Protein AF-0000000087520111 (afdb_homodimer)

Foldseek 3Di:
DVVVVVVVVVVVVVDDPLRVLLVVLVVLLVLLCQLLLNDDDDCSVVSHNLVVSLVSLQVSLVSLLVCLVVNDCVSSVVSVVSSLVSQVSSQVSDPDGDDFQPGRSCVRVGGRD/DVVVVVVVVVVVVVDDPLRVLLVVLVVLLVLLCQLLLNDDDDCSVVSHNLVVSLVSLQVSLVSLLVCLVVNDCVSSVVSVVSSLVSQVSSQVSDPDGDDFQPGRSCVRVGGRD

Sequence (226 aa):
MQQAVDQQVRDIAEVPAVEIITTAAVHLMSAAAVKCGLAEGKDAAELKDLDEARKLITALAGLVTAGAPEIGSQHAAPLRDGLRSLQLAFREASIIPDAPGKGPGEKFTGPVSMQQAVDQQVRDIAEVPAVEIITTAAVHLMSAAAVKCGLAEGKDAAELKDLDEARKLITALAGLVTAGAPEIGSQHAAPLRDGLRSLQLAFREASIIPDAPGKGPGEKFTGPVS

Radius of gyration: 17.92 Å; Cα contacts (8 Å, |Δi|>4): 351; chains: 2; bounding box: 40×53×40 Å

Organism: NCBI:txid162496

Nearest PDB structures (foldseek):
  6bqt-assembly1_B  TM=3.503E-01  e=8.480E+00  Homo sapiens
  8qtt-assembly4_H  TM=2.198E-01  e=9.434E+00  Arabidopsis thaliana
  6bqt-assembly1_B  TM=3.504E-01  e=8.480E+00  Homo sapiens
  8qtt-assembly4_H  TM=2.198E-01  e=9.434E+00  Arabidopsis thaliana

pLDDT: mean 92.9, std 10.13, range [55.62, 98.94]

Secondary structure (DSSP, 8-state):
-HHHHHHHHHHHHHS-HHHHHHHHHHHHHHHHHHHTT--SSTTHHHH--HHHHHHHHHHHHHHHHHHHHHH-HHHHHHHHHHHHHHHHHHHHH-SSPPPTT-STTHHHH----/-HHHHHHHHHHHHHS-HHHHHHHHHHHHHHHHHHHTT--SSTTHHHH--HHHHHHHHHHHHHHHHHHHHHH-HHHHHHHHHHHHHHHHHHHHH-SSPPPTT-STTHHHH----

Structure (mmCIF, N/CA/C/O backbone):
data_AF-0000000087520111-model_v1
#
loop_
_entity.id
_entity.type
_entity.pdbx_description
1 polymer 'DUF1844 domain-containing protein'
#
loop_
_atom_site.group_PDB
_atom_site.id
_atom_site.type_symbol
_atom_site.label_atom_id
_atom_site.label_alt_id
_atom_site.label_comp_id
_atom_site.label_asym_id
_atom_site.label_entity_id
_atom_site.label_seq_id
_atom_site.pdbx_PDB_ins_code
_atom_site.Cartn_x
_atom_site.Cartn_y
_atom_site.Cartn_z
_atom_site.occupancy
_atom_site.B_iso_or_equiv
_atom_site.auth_seq_id
_atom_site.auth_comp_id
_atom_site.auth_asym_id
_atom_site.auth_atom_id
_atom_site.pdbx_PDB_model_num
ATOM 1 N N . MET A 1 1 ? 20.344 -5.449 -21.094 1 55.62 1 MET A N 1
ATOM 2 C CA . MET A 1 1 ? 19.031 -5.008 -20.656 1 55.62 1 MET A CA 1
ATOM 3 C C . MET A 1 1 ? 18.266 -6.145 -20 1 55.62 1 MET A C 1
ATOM 5 O O . MET A 1 1 ? 17.688 -5.965 -18.922 1 55.62 1 MET A O 1
ATOM 9 N N . GLN A 1 2 ? 18.328 -7.34 -20.75 1 62.5 2 GLN A N 1
ATOM 10 C CA . GLN A 1 2 ? 17.656 -8.523 -20.219 1 62.5 2 GLN A CA 1
ATOM 11 C C . GLN A 1 2 ? 18.297 -8.977 -18.922 1 62.5 2 GLN A C 1
ATOM 13 O O . GLN A 1 2 ? 17.594 -9.328 -17.969 1 62.5 2 GLN A O 1
ATOM 18 N N . GLN A 1 3 ? 19.547 -8.844 -18.859 1 58.62 3 GLN A N 1
ATOM 19 C CA . GLN A 1 3 ? 20.266 -9.305 -17.672 1 58.62 3 GLN A CA 1
ATOM 20 C C . GLN A 1 3 ? 19.922 -8.438 -16.453 1 58.62 3 GLN A C 1
ATOM 22 O O . GLN A 1 3 ? 19.812 -8.945 -15.344 1 58.62 3 GLN A O 1
ATOM 27 N N . ALA A 1 4 ? 19.859 -7.23 -16.625 1 60.94 4 ALA A N 1
ATOM 28 C CA . ALA A 1 4 ? 19.531 -6.324 -15.523 1 60.94 4 ALA A CA 1
ATOM 29 C C . ALA A 1 4 ? 18.125 -6.57 -15.008 1 60.94 4 ALA A C 1
ATOM 31 O O . ALA A 1 4 ? 17.875 -6.531 -13.797 1 60.94 4 ALA A O 1
ATOM 32 N N . VAL A 1 5 ? 17.312 -6.723 -16.062 1 64.19 5 VAL A N 1
ATOM 33 C CA . VAL A 1 5 ? 15.938 -7.016 -15.672 1 64.19 5 VAL A CA 1
ATOM 34 C C . VAL A 1 5 ? 15.883 -8.344 -14.914 1 64.19 5 VAL A C 1
ATOM 36 O O . VAL A 1 5 ? 15.188 -8.461 -13.906 1 64.19 5 VAL A O 1
ATOM 39 N N . ASP A 1 6 ? 16.688 -9.227 -15.375 1 68.06 6 ASP A N 1
ATOM 40 C CA . ASP A 1 6 ? 16.734 -10.531 -14.719 1 68.06 6 ASP A CA 1
ATOM 41 C C . ASP A 1 6 ? 17.281 -10.406 -13.289 1 68.06 6 ASP A C 1
ATOM 43 O O . ASP A 1 6 ? 16.781 -11.062 -12.375 1 68.06 6 ASP A O 1
ATOM 47 N N . GLN A 1 7 ? 18.234 -9.648 -13.164 1 72.94 7 GLN A N 1
ATOM 48 C CA . GLN A 1 7 ? 18.812 -9.453 -11.836 1 72.94 7 GLN A CA 1
ATOM 49 C C . GLN A 1 7 ? 17.828 -8.758 -10.906 1 72.94 7 GLN A C 1
ATOM 51 O O . GLN A 1 7 ? 17.734 -9.094 -9.727 1 72.94 7 GLN A O 1
ATOM 56 N N . GLN A 1 8 ? 17.141 -7.801 -11.398 1 74.19 8 GLN A N 1
ATOM 57 C CA . GLN A 1 8 ? 16.141 -7.105 -10.594 1 74.19 8 GLN A CA 1
ATOM 58 C C . GLN A 1 8 ? 15.047 -8.062 -10.133 1 74.19 8 GLN A C 1
ATOM 60 O O . GLN A 1 8 ? 14.602 -7.992 -8.984 1 74.19 8 GLN A O 1
ATOM 65 N N . VAL A 1 9 ? 14.727 -8.898 -10.977 1 73.5 9 VAL A N 1
ATOM 66 C CA . VAL A 1 9 ? 13.711 -9.891 -10.656 1 73.5 9 VAL A CA 1
ATOM 67 C C . VAL A 1 9 ? 14.219 -10.82 -9.562 1 73.5 9 VAL A C 1
ATOM 69 O O . VAL A 1 9 ? 13.477 -11.156 -8.633 1 73.5 9 VAL A O 1
ATOM 72 N N . ARG A 1 10 ? 15.461 -11.25 -9.664 1 76.5 10 ARG A N 1
ATOM 73 C CA . ARG A 1 10 ? 16.031 -12.133 -8.656 1 76.5 10 ARG A CA 1
ATOM 74 C C . ARG A 1 10 ? 16.172 -11.414 -7.316 1 76.5 10 ARG A C 1
ATOM 76 O O . ARG A 1 10 ? 15.977 -12.016 -6.258 1 76.5 10 ARG A O 1
ATOM 83 N N . ASP A 1 11 ? 16.438 -10.258 -7.355 1 83.62 11 ASP A N 1
ATOM 84 C CA . ASP A 1 11 ? 16.578 -9.477 -6.133 1 83.62 11 ASP A CA 1
ATOM 85 C C . ASP A 1 11 ? 15.242 -9.352 -5.402 1 83.62 11 ASP A C 1
ATOM 87 O O . ASP A 1 11 ? 15.18 -9.5 -4.18 1 83.62 11 ASP A O 1
ATOM 91 N N . ILE A 1 12 ? 14.289 -9.164 -6.16 1 83.69 12 ILE A N 1
ATOM 92 C CA . ILE A 1 12 ? 12.977 -9.023 -5.551 1 83.69 12 ILE A CA 1
ATOM 93 C C . ILE A 1 12 ? 12.516 -10.367 -4.98 1 83.69 12 ILE A C 1
ATOM 95 O O . ILE A 1 12 ? 11.828 -10.414 -3.963 1 83.69 12 ILE A O 1
ATOM 99 N N . ALA A 1 13 ? 12.914 -11.422 -5.68 1 86.38 13 ALA A N 1
ATOM 100 C CA . ALA A 1 13 ? 12.516 -12.766 -5.262 1 86.38 13 ALA A CA 1
ATOM 101 C C . ALA A 1 13 ? 13.109 -13.109 -3.898 1 86.38 13 ALA A C 1
ATOM 103 O O . ALA A 1 13 ? 12.523 -13.891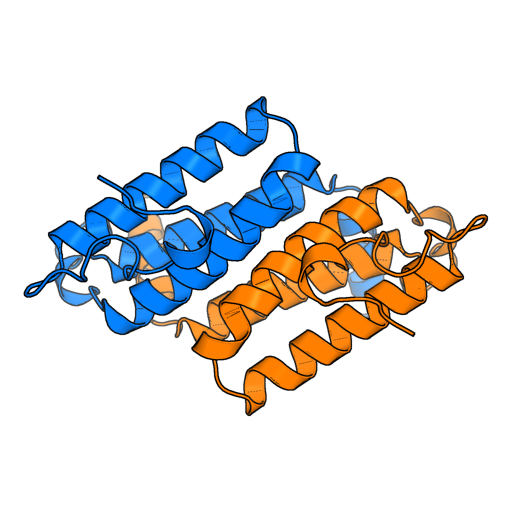 -3.137 1 86.38 13 ALA A O 1
ATOM 104 N N . GLU A 1 14 ? 14.156 -12.508 -3.609 1 91.5 14 GLU A N 1
ATOM 105 C CA . GLU A 1 14 ? 14.852 -12.836 -2.369 1 91.5 14 GLU A CA 1
ATOM 106 C C . GLU A 1 14 ? 14.336 -12 -1.205 1 91.5 14 GLU A C 1
ATOM 108 O O . GLU A 1 14 ? 14.617 -12.297 -0.043 1 91.5 14 GLU A O 1
ATOM 113 N N . VAL A 1 15 ? 13.586 -10.977 -1.419 1 95.94 15 VAL A N 1
ATOM 114 C CA . VAL A 1 15 ? 13.055 -10.109 -0.374 1 95.94 15 VAL A CA 1
ATOM 115 C C . VAL A 1 15 ? 11.719 -10.664 0.126 1 95.94 15 VAL A C 1
ATOM 117 O O . VAL A 1 15 ? 10.789 -10.852 -0.656 1 95.94 15 VAL A O 1
ATOM 120 N N . PRO A 1 16 ? 11.656 -10.992 1.451 1 97.06 16 PRO A N 1
ATOM 121 C CA . PRO A 1 16 ? 10.391 -11.492 2 1 97.06 16 PRO A CA 1
ATOM 122 C C . PRO A 1 16 ? 9.25 -10.492 1.843 1 97.06 16 PRO A C 1
ATOM 124 O O . PRO A 1 16 ? 9.477 -9.281 1.857 1 97.06 16 PRO A O 1
ATOM 127 N N . ALA A 1 17 ? 8.023 -10.992 1.711 1 98.19 17 ALA A N 1
ATOM 128 C CA . ALA A 1 17 ? 6.82 -10.18 1.572 1 98.19 17 ALA A CA 1
ATOM 129 C C . ALA A 1 17 ? 6.719 -9.148 2.699 1 98.19 17 ALA A C 1
ATOM 131 O O . ALA A 1 17 ? 6.34 -8 2.469 1 98.19 17 ALA A O 1
ATOM 132 N N . VAL A 1 18 ? 7.078 -9.531 3.898 1 98.5 18 VAL A N 1
ATOM 133 C CA . VAL A 1 18 ? 6.992 -8.656 5.066 1 98.5 18 VAL A CA 1
ATOM 134 C C . VAL A 1 18 ? 7.832 -7.402 4.84 1 98.5 18 VAL A C 1
ATOM 136 O O . VAL A 1 18 ? 7.406 -6.293 5.164 1 98.5 18 VAL A O 1
ATOM 139 N N . GLU A 1 19 ? 8.969 -7.582 4.32 1 98.06 19 GLU A N 1
ATOM 140 C CA . GLU A 1 19 ? 9.859 -6.449 4.07 1 98.06 19 GLU A CA 1
ATOM 141 C C . GLU A 1 19 ? 9.312 -5.559 2.959 1 98.06 19 GLU A C 1
ATOM 143 O O . GLU A 1 19 ? 9.391 -4.332 3.047 1 98.06 19 GLU A O 1
ATOM 148 N N . ILE A 1 20 ? 8.766 -6.098 1.918 1 98 20 ILE A N 1
ATOM 149 C CA . ILE A 1 20 ? 8.211 -5.352 0.793 1 98 20 ILE A CA 1
ATOM 150 C C . ILE A 1 20 ? 7 -4.543 1.257 1 98 20 ILE A C 1
ATOM 152 O O . ILE A 1 20 ? 6.898 -3.348 0.969 1 98 20 ILE A O 1
ATOM 156 N N . ILE A 1 21 ? 6.109 -5.168 2 1 98.81 21 ILE A N 1
ATOM 157 C CA . ILE A 1 21 ? 4.914 -4.508 2.508 1 98.81 21 ILE A CA 1
ATOM 158 C C . ILE A 1 21 ? 5.312 -3.377 3.453 1 98.81 21 ILE A C 1
ATOM 160 O O . ILE A 1 21 ? 4.805 -2.26 3.342 1 98.81 21 ILE A O 1
ATOM 164 N N . THR A 1 22 ? 6.273 -3.693 4.359 1 98.56 22 THR A N 1
ATOM 165 C CA . THR A 1 22 ? 6.727 -2.689 5.316 1 98.56 22 THR A CA 1
ATOM 166 C C . THR A 1 22 ? 7.371 -1.506 4.598 1 98.56 22 THR A C 1
ATOM 168 O O . THR A 1 22 ? 7.109 -0.35 4.938 1 98.56 22 THR A O 1
ATOM 171 N N . THR A 1 23 ? 8.156 -1.766 3.611 1 97.31 23 THR A N 1
ATOM 172 C CA . THR A 1 23 ? 8.812 -0.713 2.84 1 97.31 23 THR A CA 1
ATOM 173 C C . THR A 1 23 ? 7.773 0.165 2.143 1 97.31 23 THR A C 1
ATOM 175 O O . THR A 1 23 ? 7.871 1.394 2.174 1 97.31 23 THR A O 1
ATOM 178 N N . ALA A 1 24 ? 6.789 -0.444 1.481 1 98.31 24 ALA A N 1
ATOM 179 C CA . ALA A 1 24 ? 5.73 0.312 0.815 1 98.31 24 ALA A CA 1
ATOM 180 C C . ALA A 1 24 ? 4.977 1.189 1.808 1 98.31 24 ALA A C 1
ATOM 182 O O . ALA A 1 24 ? 4.707 2.361 1.531 1 98.31 24 ALA A O 1
ATOM 183 N N . ALA A 1 25 ? 4.707 0.637 2.961 1 98.75 25 ALA A N 1
ATOM 184 C CA . ALA A 1 25 ? 3.994 1.393 3.986 1 98.75 25 ALA A CA 1
ATOM 185 C C . ALA A 1 25 ? 4.809 2.598 4.449 1 98.75 25 ALA A C 1
ATOM 187 O O . ALA A 1 25 ? 4.285 3.711 4.535 1 98.75 25 ALA A O 1
ATOM 188 N N . VAL A 1 26 ? 6.023 2.418 4.711 1 97.69 26 VAL A N 1
ATOM 189 C CA . VAL A 1 26 ? 6.887 3.475 5.227 1 97.69 26 VAL A CA 1
ATOM 190 C C . VAL A 1 26 ? 7.055 4.566 4.176 1 97.69 26 VAL A C 1
ATOM 192 O O . VAL A 1 26 ? 7.086 5.758 4.504 1 97.69 26 VAL A O 1
ATOM 195 N N . HIS A 1 27 ? 7.09 4.125 2.891 1 96.56 27 HIS A N 1
ATOM 196 C CA . HIS A 1 27 ? 7.164 5.105 1.812 1 96.56 27 HIS A CA 1
ATOM 197 C C . HIS A 1 27 ? 5.93 6 1.791 1 96.56 27 HIS A C 1
ATOM 199 O O . HIS A 1 27 ? 6.043 7.223 1.69 1 96.56 27 HIS A O 1
ATOM 205 N N . LEU A 1 28 ? 4.781 5.422 1.88 1 98.5 28 LEU A N 1
ATOM 206 C CA . LEU A 1 28 ? 3.545 6.191 1.923 1 98.5 28 LEU A CA 1
ATOM 207 C C . LEU A 1 28 ? 3.498 7.078 3.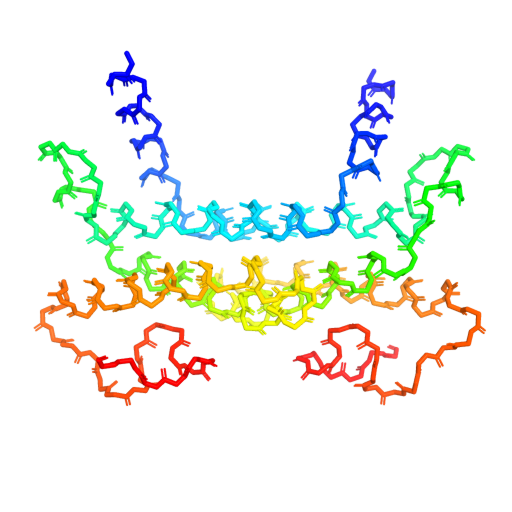162 1 98.5 28 LEU A C 1
ATOM 209 O O . LEU A 1 28 ? 3.076 8.234 3.09 1 98.5 28 LEU A O 1
ATOM 213 N N . MET A 1 29 ? 3.996 6.555 4.316 1 98.19 29 MET A N 1
ATOM 214 C CA . MET A 1 29 ? 4.02 7.312 5.566 1 98.19 29 MET A CA 1
ATOM 215 C C . MET A 1 29 ? 4.906 8.547 5.438 1 98.19 29 MET A C 1
ATOM 217 O O . MET A 1 29 ? 4.539 9.633 5.895 1 98.19 29 MET A O 1
ATOM 221 N N . SER A 1 30 ? 6.016 8.344 4.836 1 95.94 30 SER A N 1
ATOM 222 C CA . SER A 1 30 ? 6.965 9.438 4.664 1 95.94 30 SER A CA 1
ATOM 223 C C . SER A 1 30 ? 6.371 10.555 3.812 1 95.94 30 SER A C 1
ATOM 225 O O . SER A 1 30 ? 6.48 11.734 4.164 1 95.94 30 SER A O 1
ATOM 227 N N . ALA A 1 31 ? 5.758 10.172 2.732 1 96.81 31 ALA A N 1
ATOM 228 C CA . ALA A 1 31 ? 5.117 11.148 1.858 1 96.81 31 ALA A CA 1
ATOM 229 C C . ALA A 1 31 ? 3.975 11.867 2.578 1 96.81 31 ALA A C 1
ATOM 231 O O . ALA A 1 31 ? 3.848 13.086 2.492 1 96.81 31 ALA A O 1
ATOM 232 N N . ALA A 1 32 ? 3.141 11.125 3.289 1 98.12 32 ALA A N 1
ATOM 233 C CA . ALA A 1 32 ? 2.018 11.703 4.023 1 98.12 32 ALA A CA 1
ATOM 234 C C . ALA A 1 32 ? 2.504 12.688 5.09 1 98.12 32 ALA A C 1
ATOM 236 O O . ALA A 1 32 ? 1.887 13.727 5.309 1 98.12 32 ALA A O 1
ATOM 237 N N . ALA A 1 33 ? 3.6 12.305 5.723 1 96.56 33 ALA A N 1
ATOM 238 C CA . ALA A 1 33 ? 4.164 13.164 6.758 1 96.56 33 ALA A CA 1
ATOM 239 C C . ALA A 1 33 ? 4.559 14.523 6.188 1 96.56 33 ALA A C 1
ATOM 241 O O . ALA A 1 33 ? 4.262 15.57 6.777 1 96.56 33 ALA A O 1
ATOM 242 N N . VAL A 1 34 ? 5.125 14.539 5.062 1 94.5 34 VAL A N 1
ATOM 243 C CA . VAL A 1 34 ? 5.527 15.773 4.398 1 94.5 34 VAL A CA 1
ATOM 244 C C . VAL A 1 34 ? 4.293 16.609 4.082 1 94.5 34 VAL A C 1
ATOM 246 O O . VAL A 1 34 ? 4.254 17.812 4.383 1 94.5 34 VAL A O 1
ATOM 249 N N . LYS A 1 35 ? 3.258 16.016 3.551 1 96.31 35 LYS A N 1
ATOM 250 C CA . LYS A 1 35 ? 2.061 16.734 3.123 1 96.31 35 LYS A CA 1
ATOM 251 C C . LYS A 1 35 ? 1.246 17.203 4.324 1 96.31 35 LYS A C 1
ATOM 253 O O . LYS A 1 35 ? 0.41 18.094 4.199 1 96.31 35 LYS A O 1
ATOM 258 N N . CYS A 1 36 ? 1.49 16.547 5.465 1 96.38 36 CYS A N 1
ATOM 259 C CA . CYS A 1 36 ? 0.848 17 6.695 1 96.38 36 CYS A CA 1
ATOM 260 C C . CYS A 1 36 ? 1.618 18.141 7.324 1 96.38 36 CYS A C 1
ATOM 262 O O . CYS A 1 36 ? 1.176 18.719 8.32 1 96.38 36 CYS A O 1
ATOM 264 N N . GLY A 1 37 ? 2.783 18.422 6.789 1 93.44 37 GLY A N 1
ATOM 265 C CA . GLY A 1 37 ? 3.588 19.5 7.34 1 93.44 37 GLY A CA 1
ATOM 266 C C . GLY A 1 37 ? 4.555 19.047 8.414 1 93.44 37 GLY A C 1
ATOM 267 O O . GLY A 1 37 ? 4.98 19.844 9.258 1 93.44 37 GLY A O 1
ATOM 268 N N . LEU A 1 38 ? 4.844 17.781 8.453 1 92.06 38 LEU A N 1
ATOM 269 C CA . LEU A 1 38 ? 5.703 17.234 9.5 1 92.06 38 LEU A CA 1
ATOM 270 C C . LEU A 1 38 ? 7.148 17.156 9.023 1 92.06 38 LEU A C 1
ATOM 272 O O . LEU A 1 38 ? 8.008 16.609 9.734 1 92.06 38 LEU A O 1
ATOM 276 N N . ALA A 1 39 ? 7.355 17.609 7.848 1 84.88 39 ALA A N 1
ATOM 277 C CA . ALA A 1 39 ? 8.727 17.625 7.359 1 84.88 39 ALA A CA 1
ATOM 278 C C . ALA A 1 39 ? 9.633 18.453 8.273 1 84.88 39 ALA A C 1
ATOM 280 O O . ALA A 1 39 ? 9.156 19.328 9 1 84.88 39 ALA A O 1
ATOM 281 N N . GLU A 1 40 ? 10.844 18 8.25 1 76.56 40 GLU A N 1
ATOM 282 C CA . GLU A 1 40 ? 11.797 18.766 9.039 1 76.56 40 GLU A CA 1
ATOM 283 C C . GLU A 1 40 ? 12.203 20.047 8.312 1 76.56 40 GLU A C 1
ATOM 285 O O . GLU A 1 40 ? 12.242 20.078 7.082 1 76.56 40 GLU A O 1
ATOM 290 N N . GLY A 1 41 ? 12.43 21.078 9.008 1 71.19 41 GLY A N 1
ATOM 291 C CA . GLY A 1 41 ? 12.984 22.312 8.469 1 71.19 41 GLY A CA 1
ATOM 292 C C . GLY A 1 41 ? 11.961 23.422 8.344 1 71.19 41 GLY A C 1
ATOM 293 O O . GLY A 1 41 ? 10.789 23.234 8.688 1 71.19 41 GLY A O 1
ATOM 294 N N . LYS A 1 42 ? 12.539 24.531 7.871 1 68.44 42 LYS A N 1
ATOM 295 C CA . LYS A 1 42 ? 11.805 25.797 7.879 1 68.44 42 LYS A CA 1
ATOM 296 C C . LYS A 1 42 ? 10.703 25.797 6.82 1 68.44 42 LYS A C 1
ATOM 298 O O . LYS A 1 42 ? 9.734 26.562 6.926 1 68.44 42 LYS A O 1
ATOM 303 N N . ASP A 1 43 ? 10.805 24.844 5.969 1 77.12 43 ASP A N 1
ATOM 304 C CA . ASP A 1 43 ? 9.852 24.953 4.863 1 77.12 43 ASP A CA 1
ATOM 305 C C . ASP A 1 43 ? 8.719 23.938 5.02 1 77.12 43 ASP A C 1
ATOM 307 O O . ASP A 1 43 ? 7.953 23.703 4.078 1 77.12 43 ASP A O 1
ATOM 311 N N . ALA A 1 44 ? 8.555 23.391 6.191 1 77.31 44 ALA A N 1
ATOM 312 C CA . ALA A 1 44 ? 7.527 22.391 6.414 1 77.31 44 ALA A CA 1
ATOM 313 C C . ALA A 1 44 ? 6.141 22.938 6.125 1 77.31 44 ALA A C 1
ATOM 315 O O . ALA A 1 44 ? 5.309 22.281 5.5 1 77.31 44 ALA A O 1
ATOM 316 N N . ALA A 1 45 ? 5.969 24.109 6.496 1 81.94 45 ALA A N 1
ATOM 317 C CA . ALA A 1 45 ? 4.668 24.734 6.309 1 81.94 45 ALA A CA 1
ATOM 318 C C . ALA A 1 45 ? 4.371 24.953 4.828 1 81.94 45 ALA A C 1
ATOM 320 O O . ALA A 1 45 ? 3.221 24.859 4.395 1 81.94 45 ALA A O 1
ATOM 321 N N . GLU A 1 46 ? 5.379 25.188 4.094 1 86.88 46 GLU A N 1
ATOM 322 C CA . GLU A 1 46 ? 5.207 25.438 2.666 1 86.88 46 GLU A CA 1
ATOM 323 C C . GLU A 1 46 ? 4.918 24.156 1.901 1 86.88 46 GLU A C 1
ATOM 325 O O . GLU A 1 46 ? 4.371 24.188 0.798 1 86.88 46 GLU A O 1
ATOM 330 N N . LEU A 1 47 ? 5.234 23.141 2.521 1 90.06 47 LEU A N 1
ATOM 331 C CA . LEU A 1 47 ? 5.078 21.859 1.847 1 90.06 47 LEU A CA 1
ATOM 332 C C . LEU A 1 47 ? 3.77 21.188 2.254 1 90.06 47 LEU A C 1
ATOM 334 O O . LEU A 1 47 ? 3.381 20.172 1.669 1 90.06 47 LEU A O 1
ATOM 338 N N . LYS A 1 48 ? 3.156 21.75 3.145 1 93.81 48 LYS A N 1
ATOM 339 C CA . LYS A 1 48 ? 1.896 21.203 3.641 1 93.81 48 LYS A CA 1
ATOM 340 C C . LYS A 1 48 ? 0.83 21.203 2.547 1 93.81 48 LYS A C 1
ATOM 342 O O . LYS A 1 48 ? 0.655 22.203 1.843 1 93.81 48 LYS A O 1
ATOM 347 N N . ASP A 1 49 ? 0.127 20.156 2.322 1 96.5 49 ASP A N 1
ATOM 348 C CA . ASP A 1 49 ? -0.971 19.938 1.384 1 96.5 49 ASP A CA 1
ATOM 349 C C . ASP A 1 49 ? -1.917 18.859 1.88 1 96.5 49 ASP A C 1
ATOM 351 O O . ASP A 1 49 ? -1.729 17.672 1.573 1 96.5 49 ASP A O 1
ATOM 355 N N . LEU A 1 50 ? -2.973 19.281 2.584 1 97.69 50 LEU A N 1
ATOM 356 C CA . LEU A 1 50 ? -3.824 18.328 3.291 1 97.69 50 LEU A CA 1
ATOM 357 C C . LEU A 1 50 ? -4.707 17.562 2.316 1 97.69 50 LEU A C 1
ATOM 359 O O . LEU A 1 50 ? -5.141 16.438 2.613 1 97.69 50 LEU A O 1
ATOM 363 N N . ASP A 1 51 ? -4.91 18.156 1.179 1 97.44 51 ASP A N 1
ATOM 364 C CA . ASP A 1 51 ? -5.641 17.406 0.17 1 97.44 51 ASP A CA 1
ATOM 365 C C . ASP A 1 51 ? -4.844 16.188 -0.281 1 97.44 51 ASP A C 1
ATOM 367 O O . ASP A 1 51 ? -5.387 15.078 -0.375 1 97.44 51 ASP A O 1
ATOM 371 N N . GLU A 1 52 ? -3.615 16.391 -0.524 1 98.31 52 GLU A N 1
ATOM 372 C CA . GLU A 1 52 ? -2.74 15.289 -0.919 1 98.31 52 GLU A CA 1
ATOM 373 C C . GLU A 1 52 ? -2.492 14.336 0.247 1 98.31 52 GLU A C 1
ATOM 375 O O . GLU A 1 52 ? -2.428 13.117 0.059 1 98.31 52 GLU A O 1
ATOM 380 N N . ALA A 1 53 ? -2.34 14.859 1.414 1 98.44 53 ALA A N 1
ATOM 381 C CA . ALA A 1 53 ? -2.146 14.023 2.598 1 98.44 53 ALA A CA 1
ATOM 382 C C . ALA A 1 53 ? -3.316 13.062 2.791 1 98.44 53 ALA A C 1
ATOM 384 O O . AL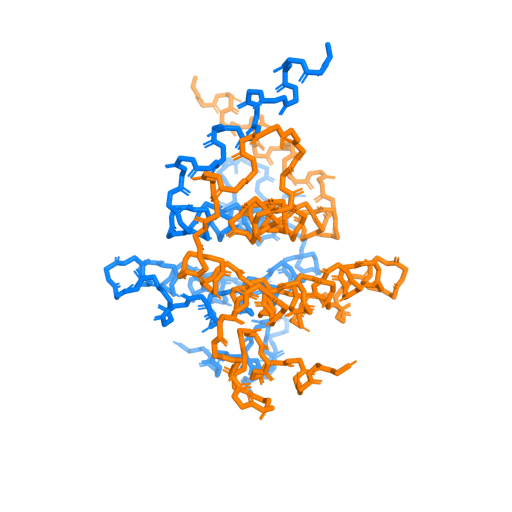A A 1 53 ? -3.117 11.891 3.109 1 98.44 53 ALA A O 1
ATOM 385 N N . ARG A 1 54 ? -4.52 13.594 2.578 1 98.75 54 ARG A N 1
ATOM 386 C CA . ARG A 1 54 ? -5.727 12.789 2.746 1 98.75 54 ARG A CA 1
ATOM 387 C C . ARG A 1 54 ? -5.691 11.555 1.857 1 98.75 54 ARG A C 1
ATOM 389 O O . ARG A 1 54 ? -6 10.445 2.311 1 98.75 54 ARG A O 1
ATOM 396 N N . LYS A 1 55 ? -5.277 11.773 0.63 1 98.81 55 LYS A N 1
ATOM 397 C CA . LYS A 1 55 ? -5.199 10.672 -0.324 1 98.81 55 LYS A CA 1
ATOM 398 C C . LYS A 1 55 ? -4.176 9.633 0.121 1 98.81 55 LYS A C 1
ATOM 400 O O . LYS A 1 55 ? -4.449 8.43 0.086 1 98.81 55 LYS A O 1
ATOM 405 N N . LEU A 1 56 ? -3.059 10.094 0.52 1 98.88 56 LEU A N 1
ATOM 406 C CA . LEU A 1 56 ? -1.961 9.219 0.923 1 98.88 56 LEU A CA 1
ATOM 407 C C . LEU A 1 56 ? -2.33 8.422 2.168 1 98.88 56 LEU A C 1
ATOM 409 O O . LEU A 1 56 ? -2.102 7.211 2.223 1 98.88 56 LEU A O 1
ATOM 413 N N . ILE A 1 57 ? -2.893 9.078 3.162 1 98.94 57 ILE A N 1
ATOM 414 C CA . ILE A 1 57 ? -3.242 8.43 4.422 1 98.94 57 ILE A CA 1
ATOM 415 C C . ILE A 1 57 ? -4.344 7.395 4.184 1 98.94 57 ILE A C 1
ATOM 417 O O . ILE A 1 57 ? -4.316 6.309 4.762 1 98.94 57 ILE A O 1
ATOM 421 N N . THR A 1 58 ? -5.297 7.758 3.318 1 98.94 58 THR A N 1
ATOM 422 C CA . THR A 1 58 ? -6.379 6.828 3.014 1 98.94 58 THR A CA 1
ATOM 423 C C . THR A 1 58 ? -5.836 5.566 2.348 1 98.94 58 THR A C 1
ATOM 425 O O . THR A 1 58 ? -6.152 4.449 2.768 1 98.94 58 THR A O 1
ATOM 428 N N . ALA A 1 59 ? -5 5.707 1.364 1 98.94 59 ALA A N 1
ATOM 429 C CA . ALA A 1 59 ? -4.379 4.566 0.697 1 98.94 59 ALA A CA 1
ATOM 430 C C . ALA A 1 59 ? -3.537 3.75 1.674 1 98.94 59 ALA A C 1
ATOM 432 O O . ALA A 1 59 ? -3.6 2.52 1.679 1 98.94 59 ALA A O 1
ATOM 433 N N . LEU A 1 60 ? -2.783 4.426 2.492 1 98.94 60 LEU A N 1
ATOM 434 C CA . LEU A 1 60 ? -1.954 3.787 3.51 1 98.94 60 LEU A CA 1
ATOM 435 C C . LEU A 1 60 ? -2.807 2.961 4.465 1 98.94 60 LEU A C 1
ATOM 437 O O . LEU A 1 60 ? -2.428 1.847 4.836 1 98.94 60 LEU A O 1
ATOM 441 N N . ALA A 1 61 ? -3.916 3.553 4.879 1 98.94 61 ALA A N 1
ATOM 442 C CA . ALA A 1 61 ? -4.797 2.854 5.805 1 98.94 61 ALA A CA 1
ATOM 443 C C . ALA A 1 61 ? -5.27 1.525 5.219 1 98.94 61 ALA A C 1
ATOM 445 O O . ALA A 1 61 ? -5.316 0.511 5.918 1 98.94 61 ALA A O 1
ATOM 446 N N . GLY A 1 62 ? -5.609 1.54 3.906 1 98.88 62 GLY A N 1
ATOM 447 C CA . GLY A 1 62 ? -5.957 0.288 3.252 1 98.88 62 GLY A CA 1
ATOM 448 C C . GLY A 1 62 ? -4.828 -0.723 3.262 1 98.88 62 GLY A C 1
ATOM 449 O O . GLY A 1 62 ? -5.031 -1.891 3.602 1 98.88 62 GLY A O 1
ATOM 450 N N . LEU A 1 63 ? -3.631 -0.284 2.91 1 98.94 63 LEU A N 1
ATOM 451 C CA . LEU A 1 63 ? -2.453 -1.145 2.883 1 98.94 63 LEU A CA 1
ATOM 452 C C . LEU A 1 63 ? -2.188 -1.744 4.262 1 98.94 63 LEU A C 1
ATOM 454 O O . LEU A 1 63 ? -2.018 -2.959 4.391 1 98.94 63 LEU A O 1
ATOM 458 N N . VAL A 1 64 ? -2.197 -0.938 5.324 1 98.88 64 VAL A N 1
ATOM 459 C CA . VAL A 1 64 ? -1.848 -1.365 6.676 1 98.88 64 VAL A CA 1
ATOM 460 C C . VAL A 1 64 ? -2.93 -2.297 7.219 1 98.88 64 VAL A C 1
ATOM 462 O O . VAL A 1 64 ? -2.623 -3.326 7.828 1 98.88 64 VAL A O 1
ATOM 465 N N . THR A 1 65 ? -4.168 -1.962 6.969 1 98.62 65 THR A N 1
ATOM 466 C CA . THR A 1 65 ? -5.266 -2.777 7.473 1 98.62 65 THR A CA 1
ATOM 467 C C . THR A 1 65 ? -5.242 -4.168 6.844 1 98.62 65 THR A C 1
ATOM 469 O O . THR A 1 65 ? -5.391 -5.172 7.539 1 98.62 65 THR A O 1
ATOM 472 N N . ALA A 1 66 ? -5.012 -4.227 5.559 1 98.75 66 ALA A N 1
ATOM 473 C CA . ALA A 1 66 ? -4.984 -5.508 4.859 1 98.75 66 ALA A CA 1
ATOM 474 C C . ALA A 1 66 ? -3.688 -6.262 5.148 1 98.75 66 ALA A C 1
ATOM 476 O O . ALA A 1 66 ? -3.688 -7.488 5.25 1 98.75 66 ALA A O 1
ATOM 477 N N . GLY A 1 67 ? -2.572 -5.531 5.285 1 98.69 67 GLY A N 1
ATOM 478 C CA . GLY A 1 67 ? -1.251 -6.133 5.395 1 98.69 67 GLY A CA 1
ATOM 479 C C . GLY A 1 67 ? -0.927 -6.609 6.797 1 98.69 67 GLY A C 1
ATOM 480 O O . GLY A 1 67 ? -0.132 -7.535 6.977 1 98.69 67 GLY A O 1
ATOM 481 N N . ALA A 1 68 ? -1.557 -6.043 7.797 1 98.25 68 ALA A N 1
ATOM 482 C CA . ALA A 1 68 ? -1.186 -6.289 9.188 1 98.25 68 ALA A CA 1
ATOM 483 C C . ALA A 1 68 ? -1.319 -7.766 9.539 1 98.25 68 ALA A C 1
ATOM 485 O O . ALA A 1 68 ? -0.385 -8.375 10.07 1 98.25 68 ALA A O 1
ATOM 486 N N . PRO A 1 69 ? -2.416 -8.375 9.18 1 97.56 69 PRO A N 1
ATOM 487 C CA . PRO A 1 69 ? -2.555 -9.789 9.531 1 97.56 69 PRO A CA 1
ATOM 488 C C . PRO A 1 69 ? -1.54 -10.68 8.812 1 97.56 69 PRO A C 1
ATOM 490 O O . PRO A 1 69 ? -1.313 -11.82 9.219 1 97.56 69 PRO A O 1
ATOM 493 N N . GLU A 1 70 ? -0.901 -10.117 7.785 1 97.81 70 GLU A N 1
ATOM 494 C CA . GLU A 1 70 ? -0.032 -10.914 6.93 1 97.81 70 GLU A CA 1
ATOM 495 C C . GLU A 1 70 ? 1.418 -10.852 7.398 1 97.81 70 GLU A C 1
ATOM 497 O O . GLU A 1 70 ? 2.242 -11.68 7 1 97.81 70 GLU A O 1
ATOM 502 N N . ILE A 1 71 ? 1.777 -9.859 8.258 1 97.81 71 ILE A N 1
ATOM 503 C CA . ILE A 1 71 ? 3.201 -9.648 8.492 1 97.81 71 ILE A CA 1
ATOM 504 C C . ILE A 1 71 ? 3.52 -9.844 9.969 1 97.81 71 ILE A C 1
ATOM 506 O O . ILE A 1 71 ? 4.672 -9.695 10.391 1 97.81 71 ILE A O 1
ATOM 510 N N . GLY A 1 72 ? 2.59 -10.273 10.844 1 95.38 72 GLY A N 1
ATOM 511 C CA . GLY A 1 72 ? 2.82 -10.5 12.258 1 95.38 72 GLY A CA 1
ATOM 512 C C . GLY A 1 72 ? 2.797 -9.219 13.078 1 95.38 72 GLY A C 1
ATOM 513 O O . GLY A 1 72 ? 3.086 -8.141 12.555 1 95.38 72 GLY A O 1
ATOM 514 N N . SER A 1 73 ? 2.604 -9.297 14.281 1 96.38 73 SER A N 1
ATOM 515 C CA . SER A 1 73 ? 2.389 -8.156 15.164 1 96.38 73 SER A CA 1
ATOM 516 C C . SER A 1 73 ? 3.656 -7.32 15.305 1 96.38 73 SER A C 1
ATOM 518 O O . SER A 1 73 ? 3.588 -6.094 15.422 1 96.38 73 SER A O 1
ATOM 520 N N . GLN A 1 74 ? 4.75 -7.969 15.391 1 96.94 74 GLN A N 1
ATOM 521 C CA . GLN A 1 74 ? 6.02 -7.277 15.57 1 96.94 74 GLN A CA 1
ATOM 522 C C . GLN A 1 74 ? 6.242 -6.238 14.477 1 96.94 74 GLN A C 1
ATOM 524 O O . GLN A 1 74 ? 6.789 -5.164 14.734 1 96.94 74 GLN A O 1
ATOM 529 N N . HIS A 1 75 ? 5.84 -6.582 13.305 1 97.69 75 HIS A N 1
ATOM 530 C CA . HIS A 1 75 ? 6 -5.672 12.172 1 97.69 75 HIS A CA 1
ATOM 531 C C . HIS A 1 75 ? 4.781 -4.766 12.016 1 97.69 75 HIS A C 1
ATOM 533 O O . HIS A 1 75 ? 4.91 -3.611 11.609 1 97.69 75 HIS A O 1
ATOM 539 N N . ALA A 1 76 ? 3.656 -5.262 12.336 1 98.31 76 ALA A N 1
ATOM 540 C CA . ALA A 1 76 ? 2.4 -4.559 12.094 1 98.31 76 ALA A CA 1
ATOM 541 C C . ALA A 1 76 ? 2.211 -3.42 13.094 1 98.31 76 ALA A C 1
ATOM 543 O O . ALA A 1 76 ? 1.675 -2.363 12.742 1 98.31 76 ALA A O 1
ATOM 544 N N . ALA A 1 77 ? 2.674 -3.52 14.266 1 98.19 77 ALA A N 1
ATOM 545 C CA . ALA A 1 77 ? 2.414 -2.562 15.336 1 98.19 77 ALA A CA 1
ATOM 546 C C . ALA A 1 77 ? 2.998 -1.192 15.008 1 98.19 77 ALA A C 1
ATOM 548 O O . ALA A 1 77 ? 2.289 -0.184 15.039 1 98.19 77 ALA A O 1
ATOM 549 N N . PRO A 1 78 ? 4.266 -1.123 14.695 1 98.38 78 PRO A N 1
ATOM 550 C CA . PRO A 1 78 ? 4.805 0.198 14.367 1 98.38 78 PRO A CA 1
ATOM 551 C C . PRO A 1 78 ? 4.113 0.837 13.164 1 98.38 78 PRO A C 1
ATOM 553 O O . PRO A 1 78 ? 4.004 2.064 13.094 1 98.38 78 PRO A O 1
ATOM 556 N N . LEU A 1 79 ? 3.656 0.064 12.195 1 98.62 79 LEU A N 1
ATOM 557 C CA . LEU A 1 79 ? 2.951 0.599 11.031 1 98.62 79 LEU A CA 1
ATOM 558 C C . LEU A 1 79 ? 1.607 1.193 11.445 1 98.62 79 LEU A C 1
ATOM 560 O O . LEU A 1 79 ? 1.244 2.285 11 1 98.62 79 LEU A O 1
ATOM 564 N N . ARG A 1 80 ? 0.918 0.459 12.266 1 98.56 80 ARG A N 1
ATOM 565 C CA . ARG A 1 80 ? -0.355 0.962 12.766 1 98.56 80 ARG A CA 1
ATOM 566 C C . ARG A 1 80 ? -0.157 2.246 13.57 1 98.56 80 ARG A C 1
ATOM 568 O O . ARG A 1 80 ? -0.923 3.201 13.414 1 98.56 80 ARG A O 1
ATOM 575 N N . ASP A 1 81 ? 0.859 2.266 14.398 1 98.31 81 ASP A N 1
ATOM 576 C CA . ASP A 1 81 ? 1.15 3.449 15.203 1 98.31 81 ASP A CA 1
ATOM 577 C C . ASP A 1 81 ? 1.498 4.645 14.32 1 98.31 81 ASP A C 1
ATOM 579 O O . ASP A 1 81 ? 1.068 5.766 14.586 1 98.31 81 ASP A O 1
ATOM 583 N N . GLY A 1 82 ? 2.32 4.387 13.297 1 98.25 82 GLY A N 1
ATOM 584 C CA . GLY A 1 82 ? 2.646 5.438 12.344 1 98.25 82 GLY A CA 1
ATOM 585 C C . GLY A 1 82 ? 1.434 5.984 11.617 1 98.25 82 GLY A C 1
ATOM 586 O O . GLY A 1 82 ? 1.282 7.199 11.477 1 98.25 82 GLY A O 1
ATOM 587 N N . LEU A 1 83 ? 0.588 5.125 11.203 1 98.81 83 LEU A N 1
ATOM 588 C CA . LEU A 1 83 ? -0.648 5.531 10.539 1 98.81 83 LEU A CA 1
ATOM 589 C C . LEU A 1 83 ? -1.511 6.375 11.477 1 98.81 83 LEU A C 1
ATOM 591 O O . LEU A 1 83 ? -1.999 7.438 11.086 1 98.81 83 LEU A O 1
ATOM 595 N N . ARG A 1 84 ? -1.613 5.938 12.664 1 98.38 84 ARG A N 1
ATOM 596 C CA . ARG A 1 84 ? -2.391 6.676 13.656 1 98.38 84 ARG A CA 1
ATOM 597 C C . ARG A 1 84 ? -1.822 8.07 13.867 1 98.38 84 ARG A C 1
ATOM 599 O O . ARG A 1 84 ? -2.57 9.047 13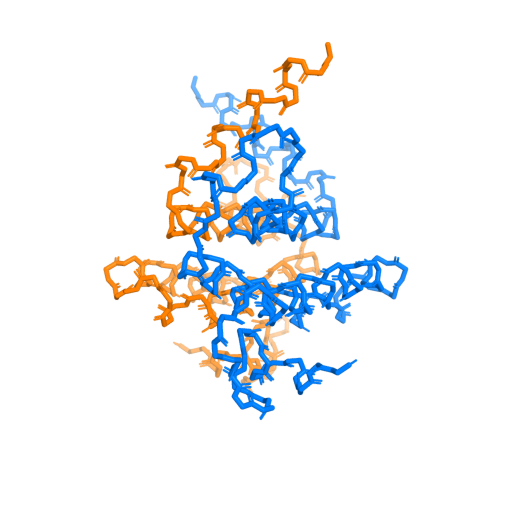.938 1 98.38 84 ARG A O 1
ATOM 606 N N . SER A 1 85 ? -0.569 8.133 14.031 1 98.44 85 SER A N 1
ATOM 607 C CA . SER A 1 85 ? 0.097 9.422 14.219 1 98.44 85 SER A CA 1
ATOM 608 C C . SER A 1 85 ? -0.191 10.375 13.07 1 98.44 85 SER A C 1
ATOM 610 O O . SER A 1 85 ? -0.445 11.562 13.281 1 98.44 85 SER A O 1
ATOM 612 N N . LEU A 1 86 ? -0.166 9.859 11.914 1 98.56 86 LEU A N 1
ATOM 613 C CA . LEU A 1 86 ? -0.445 10.68 10.734 1 98.56 86 LEU A CA 1
ATOM 614 C C . LEU A 1 86 ? -1.899 11.133 10.727 1 98.56 86 LEU A C 1
ATOM 616 O O . LEU A 1 86 ? -2.189 12.281 10.383 1 98.56 86 LEU A O 1
ATOM 620 N N . GLN A 1 87 ? -2.799 10.227 11.07 1 98.81 87 GLN A N 1
ATOM 621 C CA . GLN A 1 87 ? -4.215 10.578 11.125 1 98.81 87 GLN A CA 1
ATOM 622 C C . GLN A 1 87 ? -4.465 11.688 12.148 1 98.81 87 GLN A C 1
ATOM 624 O O . GLN A 1 87 ? -5.219 12.625 11.883 1 98.81 87 GLN A O 1
ATOM 629 N N . LEU A 1 88 ? -3.799 11.562 13.242 1 98.19 88 LEU A N 1
ATOM 630 C CA . LEU A 1 88 ? -3.918 12.594 14.266 1 98.19 88 LEU A CA 1
ATOM 631 C C . LEU A 1 88 ? -3.309 13.906 13.781 1 98.19 88 LEU A C 1
ATOM 633 O O . LEU A 1 88 ? -3.885 14.977 13.984 1 98.19 88 LEU A O 1
ATOM 637 N N . ALA A 1 89 ? -2.129 13.852 13.219 1 97.38 89 ALA A N 1
ATOM 638 C CA . ALA A 1 89 ? -1.472 15.039 12.68 1 97.38 89 ALA A CA 1
ATOM 639 C C . ALA A 1 89 ? -2.355 15.742 11.648 1 97.38 89 ALA A C 1
ATOM 641 O O . ALA A 1 89 ? -2.447 16.969 11.633 1 97.38 89 ALA A O 1
ATOM 642 N N . PHE A 1 90 ? -3.004 15.078 10.797 1 98.25 90 PHE A N 1
ATOM 643 C CA . PHE A 1 90 ? -3.928 15.625 9.812 1 98.25 90 PHE A CA 1
ATOM 644 C C . PHE A 1 90 ? -5.07 16.375 10.492 1 98.25 90 PHE A C 1
ATOM 646 O O . PHE A 1 90 ? -5.414 17.484 10.102 1 98.25 90 PHE A O 1
ATOM 653 N N . ARG A 1 91 ? -5.613 15.625 11.43 1 97.81 91 ARG A N 1
ATOM 654 C CA . ARG A 1 91 ? -6.715 16.234 12.164 1 97.81 91 ARG A CA 1
ATOM 655 C C . ARG A 1 91 ? -6.285 17.547 12.805 1 97.81 91 ARG A C 1
ATOM 657 O O . ARG A 1 91 ? -6.992 18.547 12.703 1 97.81 91 ARG A O 1
ATOM 664 N N . GLU A 1 92 ? -5.129 17.5 13.383 1 96.06 92 GLU A N 1
ATOM 665 C CA . GLU A 1 92 ? -4.613 18.688 14.062 1 96.06 92 GLU A CA 1
ATOM 666 C C . GLU A 1 92 ? -4.32 19.812 13.07 1 96.06 92 GLU A C 1
ATOM 668 O O . GLU A 1 92 ? -4.48 20.984 13.391 1 96.06 92 GLU A O 1
ATOM 673 N N . ALA A 1 93 ? -3.961 19.453 11.938 1 95.62 93 ALA A N 1
ATOM 674 C CA . ALA A 1 93 ? -3.582 20.422 10.914 1 95.62 93 ALA A CA 1
ATOM 675 C C . ALA A 1 93 ? -4.809 20.969 10.18 1 95.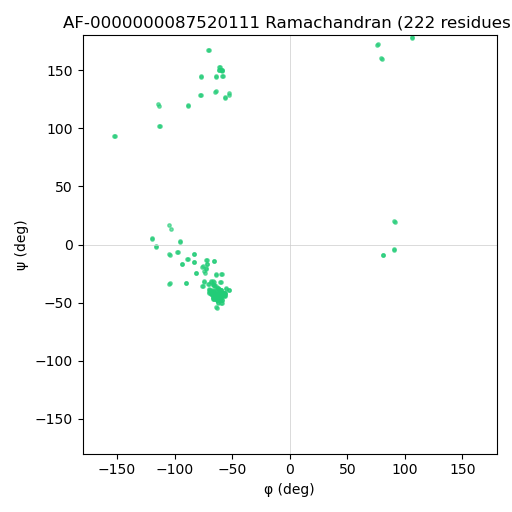62 93 ALA A C 1
ATOM 677 O O . ALA A 1 93 ? -4.727 21.969 9.461 1 95.62 93 ALA A O 1
ATOM 678 N N . SER A 1 94 ? -5.922 20.281 10.359 1 96.5 94 SER A N 1
ATOM 679 C CA . SER A 1 94 ? -7.148 20.672 9.672 1 96.5 94 SER A CA 1
ATOM 680 C C . SER A 1 94 ? -7.809 21.859 10.344 1 96.5 94 SER A C 1
ATOM 682 O O . SER A 1 94 ? -7.934 21.906 11.57 1 96.5 94 SER A O 1
ATOM 684 N N . ILE A 1 95 ? -8.109 22.844 9.547 1 94.88 95 ILE A N 1
ATOM 685 C CA . ILE A 1 95 ? -8.812 24.016 10.078 1 94.88 95 ILE A CA 1
ATOM 686 C C . ILE A 1 95 ? -10.188 23.594 10.602 1 94.88 95 ILE A C 1
ATOM 688 O O . ILE A 1 95 ? -10.57 23.969 11.711 1 94.88 95 ILE A O 1
ATOM 692 N N . ILE A 1 96 ? -10.906 22.891 9.82 1 96.12 96 ILE A N 1
ATOM 693 C CA . ILE A 1 96 ? -12.172 22.281 10.203 1 96.12 96 ILE A CA 1
ATOM 694 C C . ILE A 1 96 ? -12.031 20.766 10.195 1 96.12 96 ILE A C 1
ATOM 696 O O . ILE A 1 96 ? -12.094 20.125 9.133 1 96.12 96 ILE A O 1
ATOM 700 N N . PRO A 1 97 ? -11.891 20.234 11.305 1 94.62 97 PRO A N 1
ATOM 701 C CA . PRO A 1 97 ? -11.656 18.781 11.375 1 94.62 97 PRO A CA 1
ATOM 702 C C . PRO A 1 97 ? -12.836 17.969 10.852 1 94.62 97 PRO A C 1
ATOM 704 O O . PRO A 1 97 ? -13.992 18.375 11.023 1 94.62 97 PRO A O 1
ATOM 707 N N . ASP A 1 98 ? -12.531 16.922 10.25 1 97 98 ASP A N 1
ATOM 708 C CA . ASP A 1 98 ? -13.555 15.969 9.82 1 97 98 ASP A CA 1
ATOM 709 C C . ASP A 1 98 ? -14.32 15.414 11.023 1 97 98 ASP A C 1
ATOM 711 O O . ASP A 1 98 ? -13.781 15.336 12.125 1 97 98 ASP A O 1
ATOM 715 N N . ALA A 1 99 ? -15.539 15.086 10.758 1 97.25 99 ALA A N 1
ATOM 716 C CA . ALA A 1 99 ? -16.266 14.367 11.797 1 97.25 99 ALA A CA 1
ATOM 717 C C . ALA A 1 99 ? -15.594 13.039 12.117 1 97.25 99 ALA A C 1
ATOM 719 O O . ALA A 1 99 ? -14.914 12.453 11.273 1 97.25 99 ALA A O 1
ATOM 720 N N . PRO A 1 100 ? -15.789 12.531 13.422 1 96.25 100 PRO A N 1
ATOM 721 C CA . PRO A 1 100 ? -15.234 11.211 13.758 1 96.25 100 PRO A CA 1
ATOM 722 C C . PRO A 1 100 ? -15.664 10.125 12.773 1 96.25 100 PRO A C 1
ATOM 724 O O . PRO A 1 100 ? -16.844 10 12.461 1 96.25 100 PRO A O 1
ATOM 727 N N . GLY A 1 101 ? -14.664 9.398 12.305 1 97.38 101 GLY A N 1
ATOM 728 C CA . GLY A 1 101 ? -14.945 8.32 11.375 1 97.38 101 GLY A CA 1
ATOM 729 C C . GLY A 1 101 ? -14.898 8.75 9.922 1 97.38 101 GLY A C 1
ATOM 730 O O . GLY A 1 101 ? -14.969 7.918 9.016 1 97.38 101 GLY A O 1
ATOM 731 N N . LYS A 1 102 ? -14.711 10.016 9.695 1 97.94 102 LYS A N 1
ATOM 732 C CA . LYS A 1 102 ? -14.781 10.531 8.328 1 97.94 102 LYS A CA 1
ATOM 733 C C . LYS A 1 102 ? -13.43 11.086 7.879 1 97.94 102 LYS A C 1
ATOM 735 O O . LYS A 1 102 ? -13.281 11.516 6.73 1 97.94 102 LYS A O 1
ATOM 740 N N . GLY A 1 103 ? -12.469 11.023 8.789 1 98.19 103 GLY A N 1
ATOM 741 C CA . GLY A 1 103 ? -11.117 11.445 8.438 1 98.19 103 GLY A CA 1
ATOM 742 C C . GLY A 1 103 ? -10.422 10.484 7.492 1 98.19 103 GLY A C 1
ATOM 743 O O . GLY A 1 103 ? -10.922 9.383 7.234 1 98.19 103 GLY A O 1
ATOM 744 N N . PRO A 1 104 ? -9.367 10.93 6.973 1 98.56 104 PRO A N 1
ATOM 745 C CA . PRO A 1 104 ? -8.656 10.062 6.027 1 98.56 104 PRO A CA 1
ATOM 746 C C . PRO A 1 104 ? -8.297 8.703 6.633 1 98.56 104 PRO A C 1
ATOM 748 O O . PRO A 1 104 ? -7.688 8.648 7.703 1 98.56 104 PRO A O 1
ATOM 751 N N . GLY A 1 105 ? -8.719 7.699 5.914 1 98.75 105 GLY A N 1
ATOM 752 C CA . GLY A 1 105 ? -8.391 6.336 6.297 1 98.75 105 GLY A CA 1
ATOM 753 C C . GLY A 1 105 ? -9.289 5.785 7.391 1 98.75 105 GLY A C 1
ATOM 754 O O . GLY A 1 105 ? -9.273 4.586 7.676 1 98.75 105 GLY A O 1
ATOM 755 N N . GLU A 1 106 ? -10.133 6.621 8.008 1 98.69 106 GLU A N 1
ATOM 756 C CA . GLU A 1 106 ? -10.883 6.184 9.18 1 98.69 106 GLU A CA 1
ATOM 757 C C . GLU A 1 106 ? -11.984 5.199 8.789 1 98.69 106 GLU A C 1
ATOM 759 O O . GLU A 1 106 ? -12.5 4.465 9.633 1 98.69 106 GLU A O 1
ATOM 764 N N . LYS A 1 107 ? -12.32 5.152 7.512 1 97.62 107 LYS A N 1
ATOM 765 C CA . LYS A 1 107 ? -13.203 4.094 7.027 1 97.62 107 LYS A CA 1
ATOM 766 C C . LYS A 1 107 ? -12.602 2.717 7.293 1 97.62 107 LYS A C 1
ATOM 768 O O . LYS A 1 107 ? -13.336 1.738 7.457 1 97.62 107 LYS A O 1
ATOM 773 N N . PHE A 1 108 ? -11.344 2.631 7.402 1 97.81 108 PHE A N 1
ATOM 774 C CA . PHE A 1 108 ? -10.641 1.359 7.535 1 97.81 108 PHE A CA 1
ATOM 775 C C . PHE A 1 108 ? -10.172 1.146 8.969 1 97.81 108 PHE A C 1
ATOM 777 O O . PHE A 1 108 ? -10.164 0.017 9.461 1 97.81 108 PHE A O 1
ATOM 784 N N . THR A 1 109 ? -9.812 2.215 9.656 1 97.88 109 THR A N 1
ATOM 785 C CA . THR A 1 109 ? -9.18 2.061 10.961 1 97.88 109 THR A CA 1
ATOM 786 C C . THR A 1 109 ? -10.164 2.367 12.078 1 97.88 109 THR A C 1
ATOM 788 O O . THR A 1 109 ? -9.898 2.066 13.25 1 97.88 109 THR A O 1
ATOM 791 N N . GLY A 1 110 ? -11.328 2.889 11.641 1 97.5 110 GLY A N 1
ATOM 792 C CA . GLY A 1 110 ? -12.195 3.48 12.648 1 97.5 110 GLY A CA 1
ATOM 793 C C . GLY A 1 110 ? -11.727 4.848 13.109 1 97.5 110 GLY A C 1
ATOM 794 O O . GLY A 1 110 ? -10.664 5.316 12.695 1 97.5 110 GLY A O 1
ATOM 795 N N . PRO A 1 111 ? -12.562 5.48 13.891 1 97.12 111 PRO A N 1
ATOM 796 C CA . PRO A 1 111 ? -12.195 6.816 14.375 1 97.12 111 PRO A CA 1
ATOM 797 C C . PRO A 1 111 ? -10.891 6.816 15.164 1 97.12 111 PRO A C 1
ATOM 799 O O . PRO A 1 111 ? -10.594 5.859 15.883 1 97.12 111 PRO A O 1
ATOM 802 N N . VAL A 1 112 ? -10.211 7.879 14.984 1 94.75 112 VAL A N 1
ATOM 803 C CA . VAL A 1 112 ? -8.945 8.039 15.695 1 94.75 112 VAL A CA 1
ATOM 804 C C . VAL A 1 112 ? -9.055 9.203 16.688 1 94.75 112 VAL A C 1
ATOM 806 O O . VAL A 1 112 ? -9.648 10.234 16.375 1 94.75 112 VAL A O 1
ATOM 809 N N . SER A 1 113 ? -8.875 9 17.875 1 84.75 113 SER A N 1
ATOM 810 C CA . SER A 1 113 ? -8.93 10.023 18.922 1 84.75 113 SER A CA 1
ATOM 811 C C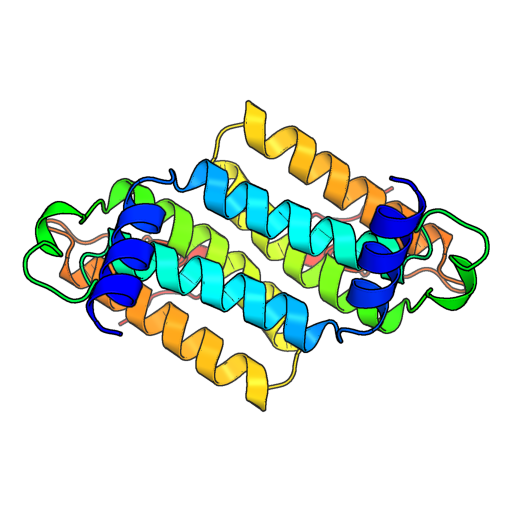 . SER A 1 113 ? -7.688 9.977 19.812 1 84.75 113 SER A C 1
ATOM 813 O O . SER A 1 113 ? -7.023 8.938 19.906 1 84.75 113 SER A O 1
ATOM 815 N N . MET B 1 1 ? 24.578 15.617 5.441 1 56.78 1 MET B N 1
ATOM 816 C CA . MET B 1 1 ? 23.562 14.641 5.82 1 56.78 1 MET B CA 1
ATOM 817 C C . MET B 1 1 ? 22.188 15.281 5.875 1 56.78 1 MET B C 1
ATOM 819 O O . MET B 1 1 ? 21.219 14.75 5.316 1 56.78 1 MET B O 1
ATOM 823 N N . GLN B 1 2 ? 22.172 16.484 6.609 1 63.25 2 GLN B N 1
ATOM 824 C CA . GLN B 1 2 ? 20.922 17.219 6.73 1 63.25 2 GLN B CA 1
ATOM 825 C C . GLN B 1 2 ? 20.453 17.719 5.371 1 63.25 2 GLN B C 1
ATOM 827 O O . GLN B 1 2 ? 19.25 17.641 5.062 1 63.25 2 GLN B O 1
ATOM 832 N N . GLN B 1 3 ? 21.359 18.078 4.586 1 59.09 3 GLN B N 1
ATOM 833 C CA . GLN B 1 3 ? 21 18.625 3.277 1 59.09 3 GLN B CA 1
ATOM 834 C C . GLN B 1 3 ? 20.391 17.531 2.387 1 59.09 3 GLN B C 1
ATOM 836 O O . GLN B 1 3 ? 19.469 17.812 1.616 1 59.09 3 GLN B O 1
ATOM 841 N N . ALA B 1 4 ? 20.906 16.438 2.387 1 61.34 4 ALA B N 1
ATOM 842 C CA . ALA B 1 4 ? 20.391 15.344 1.573 1 61.34 4 ALA B CA 1
ATOM 843 C C . ALA B 1 4 ? 18.984 14.945 2.02 1 61.34 4 ALA B C 1
ATOM 845 O O . ALA B 1 4 ? 18.125 14.648 1.188 1 61.34 4 ALA B O 1
ATOM 846 N N . VAL B 1 5 ? 18.953 14.898 3.359 1 64.94 5 VAL B N 1
ATOM 847 C CA . VAL B 1 5 ? 17.625 14.578 3.889 1 64.94 5 VAL B CA 1
ATOM 848 C C . VAL B 1 5 ? 16.641 15.664 3.49 1 64.94 5 VAL B C 1
ATOM 850 O O . VAL B 1 5 ? 15.5 15.359 3.102 1 64.94 5 VAL B O 1
ATOM 853 N N . ASP B 1 6 ? 17.141 16.844 3.504 1 68.44 6 ASP B N 1
ATOM 854 C CA . ASP B 1 6 ? 16.281 17.953 3.121 1 68.44 6 ASP B CA 1
ATOM 855 C C . ASP B 1 6 ? 15.883 17.859 1.649 1 68.44 6 ASP B C 1
ATOM 857 O O . ASP B 1 6 ? 14.734 18.141 1.291 1 68.44 6 ASP B O 1
ATOM 861 N N . GLN B 1 7 ? 16.781 17.547 0.891 1 73.81 7 GLN B N 1
ATOM 862 C CA . GLN B 1 7 ? 16.5 17.422 -0.534 1 73.81 7 GLN B CA 1
ATOM 863 C C . GLN B 1 7 ? 15.523 16.266 -0.798 1 73.81 7 GLN B C 1
ATOM 865 O O . GLN B 1 7 ? 14.641 16.375 -1.652 1 73.81 7 GLN B O 1
ATOM 870 N N . GLN B 1 8 ? 15.711 15.188 -0.14 1 74.5 8 GLN B N 1
ATOM 871 C CA . GLN B 1 8 ? 14.797 14.055 -0.288 1 74.5 8 GLN B CA 1
ATOM 872 C C . GLN B 1 8 ? 13.375 14.438 0.104 1 74.5 8 GLN B C 1
ATOM 874 O O . GLN B 1 8 ? 12.414 14.039 -0.559 1 74.5 8 GLN B O 1
ATOM 879 N N . VAL B 1 9 ? 13.32 15.18 1.073 1 73.69 9 VAL B N 1
ATOM 880 C CA . VAL B 1 9 ? 12.016 15.648 1.547 1 73.69 9 VAL B CA 1
ATOM 881 C C . VAL B 1 9 ? 11.375 16.547 0.494 1 73.69 9 VAL B C 1
ATOM 883 O O . VAL B 1 9 ? 10.18 16.438 0.219 1 73.69 9 VAL B O 1
ATOM 886 N N . ARG B 1 10 ? 12.156 17.438 -0.095 1 76.69 10 ARG B N 1
ATOM 887 C CA . ARG B 1 10 ? 11.625 18.328 -1.122 1 76.69 10 ARG B CA 1
ATOM 888 C C . ARG B 1 10 ? 11.234 17.547 -2.373 1 76.69 10 ARG B C 1
ATOM 890 O O . ARG B 1 10 ? 10.234 17.875 -3.023 1 76.69 10 ARG B O 1
ATOM 897 N N . ASP B 1 11 ? 11.891 16.609 -2.637 1 83.62 11 ASP B N 1
ATOM 898 C CA . ASP B 1 11 ? 11.578 15.789 -3.803 1 83.62 11 ASP B CA 1
ATOM 899 C C . ASP B 1 11 ? 10.258 15.047 -3.621 1 83.62 11 ASP B C 1
ATOM 901 O O . ASP B 1 11 ? 9.445 14.984 -4.547 1 83.62 11 ASP B O 1
ATOM 905 N N . ILE B 1 12 ? 10.086 14.617 -2.48 1 83.81 12 ILE B N 1
ATOM 906 C CA . ILE B 1 12 ? 8.852 13.883 -2.217 1 83.81 12 ILE B CA 1
ATOM 907 C C . ILE B 1 12 ? 7.668 14.852 -2.23 1 83.81 12 ILE B C 1
ATOM 909 O O . ILE B 1 12 ? 6.562 14.484 -2.635 1 83.81 12 ILE B O 1
ATOM 913 N N . ALA B 1 13 ? 7.938 16.078 -1.758 1 86.31 13 ALA B N 1
ATOM 914 C CA . ALA B 1 13 ? 6.887 17.078 -1.684 1 86.31 13 ALA B CA 1
ATOM 915 C C . ALA B 1 13 ? 6.375 17.438 -3.074 1 86.31 13 ALA B C 1
ATOM 917 O O . ALA B 1 13 ? 5.207 17.812 -3.236 1 86.31 13 ALA B O 1
ATOM 918 N N . GLU B 1 14 ? 7.18 17.25 -3.992 1 91.5 14 GLU B N 1
ATOM 919 C CA . GLU B 1 14 ? 6.824 17.656 -5.348 1 91.5 14 GLU B CA 1
ATOM 920 C C . GLU B 1 14 ? 6.105 16.547 -6.09 1 91.5 14 GLU B C 1
ATOM 922 O O . GLU B 1 14 ? 5.512 16.766 -7.148 1 91.5 14 GLU B O 1
ATOM 927 N N . VAL B 1 15 ? 6.09 15.352 -5.613 1 95.81 15 VAL B N 1
ATOM 928 C CA . VAL B 1 15 ? 5.441 14.211 -6.254 1 95.81 15 VAL B CA 1
ATOM 929 C C . VAL B 1 15 ? 3.984 14.125 -5.801 1 95.81 15 VAL B C 1
ATOM 931 O O . VAL B 1 15 ? 3.703 14.031 -4.605 1 95.81 15 VAL B O 1
ATOM 934 N N . PRO B 1 16 ? 3.029 14.227 -6.781 1 97.06 16 PRO B N 1
ATOM 935 C CA . PRO B 1 16 ? 1.616 14.102 -6.418 1 97.06 16 PRO B CA 1
ATOM 936 C C . PRO B 1 16 ? 1.287 12.766 -5.762 1 97.06 16 PRO B C 1
ATOM 938 O O . PRO B 1 16 ? 1.916 11.75 -6.074 1 97.06 16 PRO B O 1
ATOM 941 N N . ALA B 1 17 ? 0.302 12.758 -4.871 1 98.12 17 ALA B N 1
ATOM 942 C CA . ALA B 1 17 ? -0.147 11.555 -4.172 1 98.12 17 ALA B CA 1
ATOM 943 C C . ALA B 1 17 ? -0.471 10.438 -5.156 1 98.12 17 ALA B C 1
ATOM 945 O O . ALA B 1 17 ? -0.156 9.273 -4.906 1 98.12 17 ALA B O 1
ATOM 946 N N . VAL B 1 18 ? -1.065 10.766 -6.277 1 98.5 18 VAL B N 1
ATOM 947 C CA . VAL B 1 18 ? -1.464 9.781 -7.281 1 98.5 18 VAL B CA 1
ATOM 948 C C . VAL B 1 18 ? -0.239 9.008 -7.758 1 98.5 18 VAL B C 1
ATOM 950 O O . VAL B 1 18 ? -0.294 7.785 -7.918 1 98.5 18 VAL B O 1
ATOM 953 N N . GLU B 1 19 ? 0.804 9.688 -7.98 1 98.06 19 GLU B N 1
ATOM 954 C CA . GLU B 1 19 ? 2.027 9.039 -8.445 1 98.06 19 GLU B CA 1
ATOM 955 C C . GLU B 1 19 ? 2.637 8.156 -7.355 1 98.06 19 GLU B C 1
ATOM 957 O O . GLU B 1 19 ? 3.111 7.059 -7.637 1 98.06 19 GLU B O 1
ATOM 962 N N . ILE B 1 20 ? 2.641 8.57 -6.137 1 98 20 ILE B N 1
ATOM 963 C CA . ILE B 1 20 ? 3.195 7.824 -5.012 1 98 20 ILE B CA 1
ATOM 964 C C . ILE B 1 20 ? 2.385 6.551 -4.785 1 98 20 ILE B C 1
ATOM 966 O O . ILE B 1 20 ? 2.951 5.465 -4.656 1 98 20 ILE B O 1
ATOM 970 N N . ILE B 1 21 ? 1.07 6.676 -4.77 1 98.81 21 ILE B N 1
ATOM 971 C CA . ILE B 1 21 ? 0.183 5.535 -4.566 1 98.81 21 ILE B CA 1
ATOM 972 C C . ILE B 1 21 ? 0.357 4.535 -5.711 1 98.81 21 ILE B C 1
ATOM 974 O O . ILE B 1 21 ? 0.499 3.332 -5.473 1 98.81 21 ILE B O 1
ATOM 978 N N . THR B 1 22 ? 0.385 5.082 -6.961 1 98.56 22 THR B N 1
ATOM 979 C CA . THR B 1 22 ? 0.542 4.215 -8.125 1 98.56 22 THR B CA 1
ATOM 980 C C . THR B 1 22 ? 1.884 3.49 -8.078 1 98.56 22 THR B C 1
ATOM 982 O O . THR B 1 22 ? 1.955 2.291 -8.359 1 98.56 22 THR B O 1
ATOM 985 N N . THR B 1 23 ? 2.916 4.172 -7.719 1 97.31 23 THR B N 1
ATOM 986 C CA . THR B 1 23 ? 4.242 3.572 -7.625 1 97.31 23 THR B CA 1
ATOM 987 C C . THR B 1 23 ? 4.262 2.463 -6.578 1 97.31 23 THR B C 1
ATOM 989 O O . THR B 1 23 ? 4.797 1.38 -6.824 1 97.31 23 THR B O 1
ATOM 992 N N . ALA B 1 24 ? 3.717 2.711 -5.395 1 98.31 24 ALA B N 1
ATOM 993 C CA . ALA B 1 24 ? 3.652 1.7 -4.344 1 98.31 24 ALA B CA 1
ATOM 994 C C . ALA B 1 24 ? 2.881 0.47 -4.812 1 98.31 24 ALA B C 1
ATOM 996 O O . ALA B 1 24 ? 3.314 -0.663 -4.59 1 98.31 24 ALA B O 1
ATOM 997 N N . ALA B 1 25 ? 1.785 0.709 -5.504 1 98.81 25 ALA B N 1
ATOM 998 C CA . ALA B 1 25 ? 0.975 -0.398 -6.008 1 98.81 25 ALA B CA 1
ATOM 999 C C . ALA B 1 25 ? 1.756 -1.235 -7.016 1 98.81 25 ALA B C 1
ATOM 1001 O O . ALA B 1 25 ? 1.777 -2.465 -6.926 1 98.81 25 ALA B O 1
ATOM 1002 N N . VAL B 1 26 ? 2.4 -0.629 -7.918 1 97.69 26 VAL B N 1
ATOM 1003 C CA . VAL B 1 26 ? 3.125 -1.32 -8.977 1 97.69 26 VAL B CA 1
ATOM 1004 C C . VAL B 1 26 ? 4.289 -2.107 -8.383 1 97.69 26 VAL B C 1
ATOM 1006 O O . VAL B 1 26 ? 4.586 -3.221 -8.82 1 97.69 26 VAL B O 1
ATOM 1009 N N . HIS B 1 27 ? 4.898 -1.52 -7.312 1 96.62 27 HIS B N 1
ATOM 1010 C CA . HIS B 1 27 ? 5.969 -2.236 -6.629 1 96.62 27 HIS B CA 1
ATOM 1011 C C . HIS B 1 27 ? 5.453 -3.531 -6.008 1 96.62 27 HIS B C 1
ATOM 1013 O O . HIS B 1 27 ? 6.074 -4.586 -6.164 1 96.62 27 HIS B O 1
ATOM 1019 N N . LEU B 1 28 ? 4.367 -3.475 -5.32 1 98.5 28 LEU B N 1
ATOM 1020 C CA . LEU B 1 28 ? 3.768 -4.668 -4.734 1 98.5 28 LEU B CA 1
ATOM 1021 C C . LEU B 1 28 ? 3.357 -5.66 -5.82 1 98.5 28 LEU B C 1
ATOM 1023 O O . LEU B 1 28 ? 3.557 -6.867 -5.668 1 98.5 28 LEU B O 1
ATOM 1027 N N . MET B 1 29 ? 2.824 -5.145 -6.965 1 98.19 29 MET B N 1
ATOM 1028 C CA . MET B 1 29 ? 2.408 -5.992 -8.078 1 98.19 29 MET B CA 1
ATOM 1029 C C . MET B 1 29 ? 3.598 -6.746 -8.664 1 98.19 29 MET B C 1
ATOM 1031 O O . MET B 1 29 ? 3.496 -7.938 -8.961 1 98.19 29 MET B O 1
ATOM 1035 N N . SER B 1 30 ? 4.656 -6.035 -8.797 1 96 30 SER B N 1
ATOM 1036 C CA . SER B 1 30 ? 5.863 -6.629 -9.359 1 96 30 SER B CA 1
ATOM 1037 C C . SER B 1 30 ? 6.379 -7.766 -8.492 1 96 30 SER B C 1
ATOM 1039 O O . SER B 1 30 ? 6.715 -8.844 -8.992 1 96 30 SER B O 1
ATOM 1041 N N . ALA B 1 31 ? 6.43 -7.52 -7.219 1 96.81 31 ALA B N 1
ATOM 1042 C CA . ALA B 1 31 ? 6.875 -8.547 -6.277 1 96.81 31 ALA B CA 1
ATOM 1043 C C . ALA B 1 31 ? 5.922 -9.742 -6.281 1 96.81 31 ALA B C 1
ATOM 1045 O O . ALA B 1 31 ? 6.363 -10.891 -6.309 1 96.81 31 ALA B O 1
ATOM 1046 N N . ALA B 1 32 ? 4.621 -9.492 -6.262 1 98.12 32 ALA B N 1
ATOM 1047 C CA . ALA B 1 32 ? 3.623 -10.562 -6.27 1 98.12 32 ALA B CA 1
ATOM 1048 C C . ALA B 1 32 ? 3.729 -11.398 -7.535 1 98.12 32 ALA B C 1
ATOM 1050 O O . ALA B 1 32 ? 3.572 -12.625 -7.492 1 98.12 32 ALA B O 1
ATOM 1051 N N . ALA B 1 33 ? 3.98 -10.711 -8.633 1 96.62 33 ALA B N 1
ATOM 1052 C CA . ALA B 1 33 ? 4.113 -11.414 -9.906 1 96.62 33 ALA B CA 1
ATOM 1053 C C . ALA B 1 33 ? 5.262 -12.422 -9.867 1 96.62 33 ALA B C 1
ATOM 1055 O O . ALA B 1 33 ? 5.113 -13.562 -10.305 1 96.62 33 ALA B O 1
ATOM 1056 N N . VAL B 1 34 ? 6.336 -12.047 -9.297 1 94.62 34 VAL B N 1
ATOM 1057 C CA . VAL B 1 34 ? 7.492 -12.922 -9.172 1 94.62 34 VAL B CA 1
ATOM 1058 C C . VAL B 1 34 ? 7.133 -14.133 -8.305 1 94.62 34 VAL B C 1
ATOM 1060 O O . VAL B 1 34 ? 7.402 -15.273 -8.68 1 94.62 34 VAL B O 1
ATOM 1063 N N . LYS B 1 35 ? 6.473 -13.922 -7.191 1 96.38 35 LYS B N 1
ATOM 1064 C CA . LYS B 1 35 ? 6.156 -14.984 -6.246 1 96.38 35 LYS B CA 1
ATOM 1065 C C . LYS B 1 35 ? 5.062 -15.898 -6.797 1 96.38 35 LYS B C 1
ATOM 1067 O O . LYS B 1 35 ? 4.895 -17.031 -6.328 1 96.38 35 LYS B O 1
ATOM 1072 N N . CYS B 1 36 ? 4.312 -15.367 -7.758 1 96.44 36 CYS B N 1
ATOM 1073 C CA . CYS B 1 36 ? 3.314 -16.188 -8.43 1 96.44 36 CYS B CA 1
ATOM 1074 C C . CYS B 1 36 ? 3.949 -17.016 -9.539 1 96.44 36 CYS B C 1
ATOM 1076 O O . CYS B 1 36 ? 3.281 -17.844 -10.156 1 96.44 36 CYS B O 1
ATOM 1078 N N . GLY B 1 37 ? 5.203 -16.75 -9.828 1 93.56 37 GLY B N 1
ATOM 1079 C CA . GLY B 1 37 ? 5.883 -17.484 -10.875 1 93.56 37 GLY B CA 1
ATOM 1080 C C . GLY B 1 37 ? 5.758 -16.828 -12.242 1 93.56 37 GLY B C 1
ATOM 1081 O O . GLY B 1 37 ? 5.875 -17.5 -13.273 1 93.56 37 GLY B O 1
ATOM 1082 N N . LEU B 1 38 ? 5.453 -15.57 -12.266 1 92.19 38 LEU B N 1
ATOM 1083 C CA . LEU B 1 38 ? 5.23 -14.875 -13.531 1 92.19 38 LEU B CA 1
ATOM 1084 C C . LEU B 1 38 ? 6.5 -14.164 -14 1 92.19 38 LEU B C 1
ATOM 1086 O O . LEU B 1 38 ? 6.477 -13.43 -14.984 1 92.19 38 LEU B O 1
ATOM 1090 N N . ALA B 1 39 ? 7.512 -14.359 -13.25 1 85.06 39 ALA B N 1
ATOM 1091 C CA . ALA B 1 39 ? 8.781 -13.766 -13.672 1 85.06 39 ALA B CA 1
ATOM 1092 C C . ALA B 1 39 ? 9.195 -14.281 -15.047 1 85.06 39 ALA B C 1
ATOM 1094 O O . ALA B 1 39 ? 8.773 -15.359 -15.469 1 85.06 39 ALA B O 1
ATOM 1095 N N . GLU B 1 40 ? 9.883 -13.383 -15.672 1 76.94 40 GLU B N 1
ATOM 1096 C CA . GLU B 1 40 ? 10.398 -13.82 -16.969 1 76.94 40 GLU B CA 1
ATOM 1097 C C . GLU B 1 40 ? 11.609 -14.734 -16.797 1 76.94 40 GLU B C 1
ATOM 1099 O O . GLU B 1 40 ? 12.375 -14.586 -15.852 1 76.94 40 GLU B O 1
ATOM 1104 N N . GLY B 1 41 ? 11.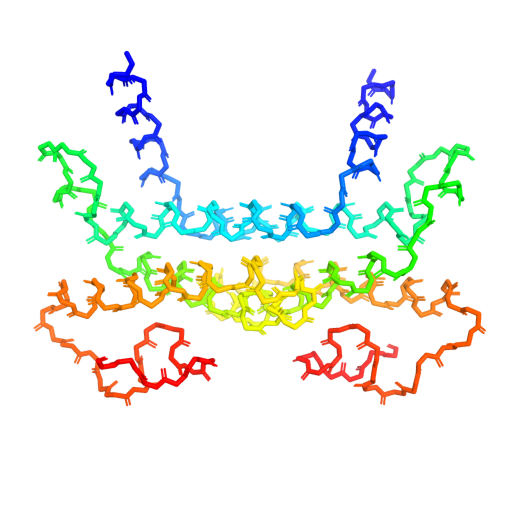742 -15.703 -17.641 1 71.25 41 GLY B N 1
ATOM 1105 C CA . GLY B 1 41 ? 12.93 -16.547 -17.703 1 71.25 41 GLY B CA 1
ATOM 1106 C C . GLY B 1 41 ? 12.703 -17.922 -17.141 1 71.25 41 GLY B C 1
ATOM 1107 O O . GLY B 1 41 ? 11.609 -18.25 -16.688 1 71.25 41 GLY B O 1
ATOM 1108 N N . LYS B 1 42 ? 13.828 -18.672 -17.266 1 69.31 42 LYS B N 1
ATOM 1109 C CA . LYS B 1 42 ? 13.789 -20.109 -16.984 1 69.31 42 LYS B CA 1
ATOM 1110 C C . LYS B 1 42 ? 13.648 -20.375 -15.492 1 69.31 42 LYS B C 1
ATOM 1112 O O . LYS B 1 42 ? 13.203 -21.453 -15.094 1 69.31 42 LYS B O 1
ATOM 1117 N N . ASP B 1 43 ? 13.867 -19.344 -14.742 1 77.81 43 ASP B N 1
ATOM 1118 C CA . ASP B 1 43 ? 13.898 -19.625 -13.312 1 77.81 43 ASP B CA 1
ATOM 1119 C C . ASP B 1 43 ? 12.602 -19.188 -12.641 1 77.81 43 ASP B C 1
ATOM 1121 O O . ASP B 1 43 ? 12.523 -19.141 -11.406 1 77.81 43 ASP B O 1
ATOM 1125 N N . ALA B 1 44 ? 11.594 -18.906 -13.406 1 77.5 44 ALA B N 1
ATOM 1126 C CA . ALA B 1 44 ? 10.336 -18.422 -12.844 1 77.5 44 ALA B CA 1
ATOM 1127 C C . ALA B 1 44 ? 9.742 -19.438 -11.883 1 77.5 44 ALA B C 1
ATOM 1129 O O . ALA B 1 44 ? 9.258 -19.078 -10.805 1 77.5 44 ALA B O 1
ATOM 1130 N N . ALA B 1 45 ? 9.859 -20.609 -12.227 1 82 45 ALA B N 1
ATOM 1131 C CA . ALA B 1 45 ? 9.289 -21.672 -11.406 1 82 45 ALA B CA 1
ATOM 1132 C C . ALA B 1 45 ? 10.039 -21.797 -10.078 1 82 45 ALA B C 1
ATOM 1134 O O . ALA B 1 45 ? 9.438 -22.109 -9.047 1 82 45 ALA B O 1
ATOM 1135 N N . GLU B 1 46 ? 11.266 -21.5 -10.117 1 86.94 46 GLU B N 1
ATOM 1136 C CA . GLU B 1 46 ? 12.086 -21.609 -8.914 1 86.94 46 GLU B CA 1
ATOM 1137 C C . GLU B 1 46 ? 11.82 -20.453 -7.953 1 86.94 46 GLU B C 1
ATOM 1139 O O . GLU B 1 46 ? 12.094 -20.562 -6.754 1 86.94 46 GLU B O 1
ATOM 1144 N N . LEU B 1 47 ? 11.281 -19.484 -8.492 1 90.12 47 LEU B N 1
ATOM 1145 C CA . LEU B 1 47 ? 11.055 -18.281 -7.684 1 90.12 47 LEU B CA 1
ATOM 1146 C C . LEU B 1 47 ? 9.625 -18.25 -7.152 1 90.12 47 LEU B C 1
ATOM 1148 O O . LEU B 1 47 ? 9.297 -17.406 -6.32 1 90.12 47 LEU B O 1
ATOM 1152 N N . LYS B 1 48 ? 8.891 -19.125 -7.574 1 93.88 48 LYS B N 1
ATOM 1153 C CA . LYS B 1 48 ? 7.492 -19.188 -7.156 1 93.88 48 LYS B CA 1
ATOM 1154 C C . LYS B 1 48 ? 7.375 -19.469 -5.66 1 93.88 48 LYS B C 1
ATOM 1156 O O . LYS B 1 48 ? 8.062 -20.344 -5.129 1 93.88 48 LYS B O 1
ATOM 1161 N N . ASP B 1 49 ? 6.598 -18.75 -4.938 1 96.5 49 ASP B N 1
ATOM 1162 C CA . ASP B 1 49 ? 6.285 -18.859 -3.516 1 96.5 49 ASP B CA 1
ATOM 1163 C C . ASP B 1 49 ? 4.895 -18.312 -3.215 1 96.5 49 ASP B C 1
ATOM 1165 O O . ASP B 1 49 ? 4.742 -17.125 -2.918 1 96.5 49 ASP B O 1
ATOM 1169 N N . LEU B 1 50 ? 3.9 -19.203 -3.213 1 97.69 50 LEU B N 1
ATOM 1170 C CA . LEU B 1 50 ? 2.508 -18.781 -3.156 1 97.69 50 LEU B CA 1
ATOM 1171 C C . LEU B 1 50 ? 2.148 -18.281 -1.756 1 97.69 50 LEU B C 1
ATOM 1173 O O . LEU B 1 50 ? 1.231 -17.484 -1.592 1 97.69 50 LEU B O 1
ATOM 1177 N N . ASP B 1 51 ? 2.912 -18.766 -0.81 1 97.5 51 ASP B N 1
ATOM 1178 C CA . ASP B 1 51 ? 2.684 -18.234 0.527 1 97.5 51 ASP B CA 1
ATOM 1179 C C . ASP B 1 51 ? 3.033 -16.75 0.588 1 97.5 51 ASP B C 1
ATOM 1181 O O . ASP B 1 51 ? 2.271 -15.945 1.133 1 97.5 51 ASP B O 1
ATOM 1185 N N . GLU B 1 52 ? 4.125 -16.422 0.034 1 98.31 52 GLU B N 1
ATOM 1186 C CA . GLU B 1 52 ? 4.539 -15.016 -0.011 1 98.31 52 GLU B CA 1
ATOM 1187 C C . GLU B 1 52 ? 3.662 -14.211 -0.962 1 98.31 52 GLU B C 1
ATOM 1189 O O . GLU B 1 52 ? 3.34 -13.055 -0.685 1 98.31 52 GLU B O 1
ATOM 1194 N N . ALA B 1 53 ? 3.291 -14.781 -2.051 1 98.44 53 ALA B N 1
ATOM 1195 C CA . ALA B 1 53 ? 2.408 -14.109 -3 1 98.44 53 ALA B CA 1
ATOM 1196 C C . ALA B 1 53 ? 1.087 -13.719 -2.34 1 98.44 53 ALA B C 1
ATOM 1198 O O . ALA B 1 53 ? 0.579 -12.617 -2.553 1 98.44 53 ALA B O 1
ATOM 1199 N N . ARG B 1 54 ? 0.567 -14.641 -1.537 1 98.75 54 ARG B N 1
ATOM 1200 C CA . ARG B 1 54 ? -0.702 -14.414 -0.854 1 98.75 54 ARG B CA 1
ATOM 1201 C C . ARG B 1 54 ? -0.644 -13.156 0.003 1 98.75 54 ARG B C 1
ATOM 1203 O O . ARG B 1 54 ? -1.562 -12.336 -0.028 1 98.75 54 ARG B O 1
ATOM 1210 N N . LYS B 1 55 ? 0.456 -13.023 0.704 1 98.81 55 LYS B N 1
ATOM 1211 C CA . LYS B 1 55 ? 0.637 -11.867 1.567 1 98.81 55 LYS B CA 1
ATOM 1212 C C . LYS B 1 55 ? 0.693 -10.578 0.751 1 98.81 55 LYS B C 1
ATOM 1214 O O . LYS B 1 55 ? 0.049 -9.586 1.101 1 98.81 55 LYS B O 1
ATOM 1219 N N . LEU B 1 56 ? 1.426 -10.617 -0.283 1 98.88 56 LEU B N 1
ATOM 1220 C CA . LEU B 1 56 ? 1.628 -9.445 -1.131 1 98.88 56 LEU B CA 1
ATOM 1221 C C . LEU B 1 56 ? 0.323 -9.031 -1.804 1 98.88 56 LEU B C 1
ATOM 1223 O O . LEU B 1 56 ? -0.024 -7.848 -1.817 1 98.88 56 LEU B O 1
ATOM 1227 N N . ILE B 1 57 ? -0.402 -9.977 -2.357 1 98.94 57 ILE B N 1
ATOM 1228 C CA . ILE B 1 57 ? -1.641 -9.695 -3.076 1 98.94 57 ILE B CA 1
ATOM 1229 C C . ILE B 1 57 ? -2.689 -9.156 -2.104 1 98.94 57 ILE B C 1
ATOM 1231 O O . ILE B 1 57 ? -3.441 -8.234 -2.436 1 98.94 57 ILE B O 1
ATOM 1235 N N . THR B 1 58 ? -2.713 -9.75 -0.895 1 98.94 58 THR B N 1
ATOM 1236 C CA . THR B 1 58 ? -3.67 -9.289 0.105 1 98.94 58 THR B CA 1
ATOM 1237 C C . THR B 1 58 ? -3.393 -7.836 0.491 1 98.94 58 THR B C 1
ATOM 1239 O O . THR B 1 58 ? -4.301 -7.004 0.488 1 98.94 58 THR B O 1
ATOM 1242 N N . ALA B 1 59 ? -2.164 -7.504 0.767 1 98.94 59 ALA B N 1
ATOM 1243 C CA . ALA B 1 59 ? -1.785 -6.133 1.093 1 98.94 59 ALA B CA 1
ATOM 1244 C C . ALA B 1 59 ? -2.078 -5.191 -0.072 1 98.94 59 ALA B C 1
ATOM 1246 O O . ALA B 1 59 ? -2.609 -4.094 0.126 1 98.94 59 ALA B O 1
ATOM 1247 N N . LEU B 1 60 ? -1.76 -5.617 -1.259 1 98.94 60 LEU B N 1
ATOM 1248 C CA . LEU B 1 60 ? -2.016 -4.848 -2.473 1 98.94 60 LEU B CA 1
ATOM 1249 C C . LEU B 1 60 ? -3.506 -4.562 -2.629 1 98.94 60 LEU B C 1
ATOM 1251 O O . LEU B 1 60 ? -3.893 -3.449 -2.998 1 98.94 60 LEU B O 1
ATOM 1255 N N . ALA B 1 61 ? -4.297 -5.59 -2.381 1 98.94 61 ALA B N 1
ATOM 1256 C CA . ALA B 1 61 ? -5.742 -5.426 -2.516 1 98.94 61 ALA B CA 1
ATOM 1257 C C . ALA B 1 61 ? -6.254 -4.324 -1.593 1 98.94 61 ALA B C 1
ATOM 1259 O O . ALA B 1 61 ? -7.098 -3.514 -1.991 1 98.94 61 ALA B O 1
ATOM 1260 N N . GLY B 1 62 ? -5.727 -4.289 -0.349 1 98.88 62 GLY B N 1
ATOM 1261 C CA . GLY B 1 62 ? -6.082 -3.197 0.543 1 98.88 62 GLY B CA 1
ATOM 1262 C C . GLY B 1 62 ? -5.68 -1.835 0.01 1 98.88 62 GLY B C 1
ATOM 1263 O O . GLY B 1 62 ? -6.484 -0.9 0.014 1 98.88 62 GLY B O 1
ATOM 1264 N N . LEU B 1 63 ? -4.461 -1.721 -0.464 1 98.94 63 LEU B N 1
ATOM 1265 C CA . LEU B 1 63 ? -3.945 -0.471 -1.015 1 98.94 63 LEU B CA 1
ATOM 1266 C C . LEU B 1 63 ? -4.793 -0.006 -2.193 1 98.94 63 LEU B C 1
ATOM 1268 O O . LEU B 1 63 ? -5.227 1.147 -2.234 1 98.94 63 LEU B O 1
ATOM 1272 N N . VAL B 1 64 ? -5.105 -0.891 -3.146 1 98.88 64 VAL B N 1
ATOM 1273 C CA . VAL B 1 64 ? -5.812 -0.547 -4.375 1 98.88 64 VAL B CA 1
ATOM 1274 C C . VAL B 1 64 ? -7.262 -0.197 -4.059 1 98.88 64 VAL B C 1
ATOM 1276 O O . VAL B 1 64 ? -7.805 0.779 -4.582 1 98.88 64 VAL B O 1
ATOM 1279 N N . THR B 1 65 ? -7.863 -0.949 -3.178 1 98.62 65 THR B N 1
ATOM 1280 C CA . THR B 1 65 ? -9.258 -0.706 -2.83 1 98.62 65 THR B CA 1
ATOM 1281 C C . THR B 1 65 ? -9.422 0.652 -2.154 1 98.62 65 THR B C 1
ATOM 1283 O O . THR B 1 65 ? -10.32 1.419 -2.492 1 98.62 65 THR B O 1
ATOM 1286 N N . ALA B 1 66 ? -8.523 0.964 -1.254 1 98.75 66 ALA B N 1
ATOM 1287 C CA . ALA B 1 66 ? -8.602 2.234 -0.538 1 98.75 66 ALA B CA 1
ATOM 1288 C C . ALA B 1 66 ? -8.148 3.391 -1.424 1 98.75 66 ALA B C 1
ATOM 1290 O O . ALA B 1 66 ? -8.688 4.496 -1.342 1 98.75 66 ALA B O 1
ATOM 1291 N N . GLY B 1 67 ? -7.156 3.148 -2.283 1 98.69 67 GLY B N 1
ATOM 1292 C CA . GLY B 1 67 ? -6.52 4.199 -3.062 1 98.69 67 GLY B CA 1
ATOM 1293 C C . GLY B 1 67 ? -7.305 4.574 -4.309 1 98.69 67 GLY B C 1
ATOM 1294 O O . GLY B 1 67 ? -7.207 5.703 -4.793 1 98.69 67 GLY B O 1
ATOM 1295 N N . ALA B 1 68 ? -8.109 3.68 -4.809 1 98.25 68 ALA B N 1
ATOM 1296 C CA . ALA B 1 68 ? -8.758 3.859 -6.105 1 98.25 68 ALA B CA 1
ATOM 1297 C C . ALA B 1 68 ? -9.641 5.105 -6.113 1 98.25 68 ALA B C 1
ATOM 1299 O O . ALA B 1 68 ? -9.523 5.949 -7.004 1 98.25 68 ALA B O 1
ATOM 1300 N N . PRO B 1 69 ? -10.438 5.289 -5.102 1 97.62 69 PRO B N 1
ATOM 1301 C CA . PRO B 1 69 ? -11.297 6.48 -5.109 1 97.62 69 PRO B CA 1
ATOM 1302 C C . PRO B 1 69 ? -10.5 7.777 -5.008 1 97.62 69 PRO B C 1
ATOM 1304 O O . PRO B 1 69 ? -11.023 8.852 -5.316 1 97.62 69 PRO B O 1
ATOM 1307 N N . GLU B 1 70 ? -9.234 7.648 -4.645 1 97.88 70 GLU B N 1
ATOM 1308 C CA . GLU B 1 70 ? -8.43 8.828 -4.359 1 97.88 70 GLU B CA 1
ATOM 1309 C C . GLU B 1 70 ? -7.648 9.281 -5.59 1 97.88 70 GLU B C 1
ATOM 1311 O O . GLU B 1 70 ? -7.152 10.406 -5.645 1 97.88 70 GLU B O 1
ATOM 1316 N N . ILE B 1 71 ? -7.516 8.398 -6.617 1 97.88 71 ILE B N 1
ATOM 1317 C CA . ILE B 1 71 ? -6.555 8.727 -7.664 1 97.88 71 ILE B CA 1
ATOM 1318 C C . ILE B 1 71 ? -7.273 8.836 -9.008 1 97.88 71 ILE B C 1
ATOM 1320 O O . ILE B 1 71 ? -6.645 9.086 -10.031 1 97.88 71 ILE B O 1
ATOM 1324 N N . GLY B 1 72 ? -8.609 8.742 -9.102 1 95.38 72 GLY B N 1
ATOM 1325 C CA . GLY B 1 72 ? -9.367 8.844 -10.336 1 95.38 72 GLY B CA 1
ATOM 1326 C C . GLY B 1 72 ? -9.352 7.566 -11.148 1 95.38 72 GLY B C 1
ATOM 1327 O O . GLY B 1 72 ? -8.422 6.766 -11.047 1 95.38 72 GLY B O 1
ATOM 1328 N N . SER B 1 73 ? -10.234 7.406 -12 1 96.38 73 SER B N 1
ATOM 1329 C CA . SER B 1 73 ? -10.453 6.164 -12.734 1 96.38 73 SER B CA 1
ATOM 1330 C C . SER B 1 73 ? -9.312 5.887 -13.703 1 96.38 73 SER B C 1
ATOM 1332 O O . SER B 1 73 ? -8.938 4.73 -13.922 1 96.38 73 SER B O 1
ATOM 1334 N N . GLN B 1 74 ? -8.836 6.895 -14.32 1 96.88 74 GLN B N 1
ATOM 1335 C CA . GLN B 1 74 ? -7.762 6.742 -15.305 1 96.88 74 GLN B CA 1
ATOM 1336 C C . GLN B 1 74 ? -6.559 6.031 -14.695 1 96.88 74 GLN B C 1
ATOM 1338 O O . GLN B 1 74 ? -5.902 5.23 -15.367 1 96.88 74 GLN B O 1
ATOM 1343 N N . HIS B 1 75 ? -6.297 6.34 -13.469 1 97.62 75 HIS B N 1
ATOM 1344 C CA . HIS B 1 75 ? -5.164 5.723 -12.789 1 97.62 75 HIS B CA 1
ATOM 1345 C C . HIS B 1 75 ? -5.582 4.441 -12.078 1 97.62 75 HIS B C 1
ATOM 1347 O O . HIS B 1 75 ? -4.801 3.492 -11.984 1 97.62 75 HIS B O 1
ATOM 1353 N N . ALA B 1 76 ? -6.75 4.406 -11.609 1 98.38 76 ALA B N 1
ATOM 1354 C CA . ALA B 1 76 ? -7.223 3.305 -10.773 1 98.38 76 ALA B CA 1
ATOM 1355 C C . ALA B 1 76 ? -7.492 2.059 -11.617 1 98.38 76 ALA B C 1
ATOM 1357 O O . ALA B 1 76 ? -7.258 0.935 -11.164 1 98.38 76 ALA B O 1
ATOM 1358 N N . ALA B 1 77 ? -7.895 2.172 -12.805 1 98.19 77 ALA B N 1
ATOM 1359 C CA . ALA B 1 77 ? -8.328 1.056 -13.641 1 98.19 77 ALA B CA 1
ATOM 1360 C C . ALA B 1 77 ? -7.18 0.085 -13.898 1 98.19 77 ALA B C 1
ATOM 1362 O O . ALA B 1 77 ? -7.305 -1.116 -13.648 1 98.19 77 ALA B O 1
ATOM 1363 N N . PRO B 1 78 ? -6.07 0.559 -14.406 1 98.38 78 PRO B N 1
ATOM 1364 C CA . PRO B 1 78 ? -4.977 -0.386 -14.633 1 98.38 78 PRO B CA 1
ATOM 1365 C C . PRO B 1 78 ? -4.516 -1.078 -13.352 1 98.38 78 PRO B C 1
ATOM 1367 O O . PRO B 1 78 ? -4.066 -2.227 -13.391 1 98.38 78 PRO B O 1
ATOM 1370 N N . LEU B 1 79 ? -4.578 -0.421 -12.203 1 98.62 79 LEU B N 1
ATOM 1371 C CA . LEU B 1 79 ? -4.191 -1.029 -10.93 1 98.62 79 LEU B CA 1
ATOM 1372 C C . LEU B 1 79 ? -5.148 -2.152 -10.555 1 98.62 79 LEU B C 1
ATOM 1374 O O . LEU B 1 79 ? -4.719 -3.227 -10.125 1 98.62 79 LEU B O 1
ATOM 1378 N N . ARG B 1 80 ? -6.402 -1.864 -10.711 1 98.56 80 ARG B N 1
ATOM 1379 C CA . ARG B 1 80 ? -7.402 -2.893 -10.438 1 98.56 80 ARG B CA 1
ATOM 1380 C C . ARG B 1 80 ? -7.227 -4.09 -11.359 1 98.56 80 ARG B C 1
ATOM 1382 O O . ARG B 1 80 ? -7.305 -5.238 -10.922 1 98.56 80 ARG B O 1
ATOM 1389 N N . ASP B 1 81 ? -6.992 -3.822 -12.633 1 98.38 81 ASP B N 1
ATOM 1390 C CA . ASP B 1 81 ? -6.789 -4.891 -13.602 1 98.38 81 ASP B CA 1
ATOM 1391 C C . ASP B 1 81 ? -5.551 -5.719 -13.258 1 98.38 81 ASP B C 1
ATOM 1393 O O . ASP B 1 81 ? -5.566 -6.949 -13.375 1 98.38 81 ASP B O 1
ATOM 1397 N N . GLY B 1 82 ? -4.469 -5.027 -12.883 1 98.31 82 GLY B N 1
ATOM 1398 C CA . GLY B 1 82 ? -3.266 -5.727 -12.453 1 98.31 82 GLY B CA 1
ATOM 1399 C C . GLY B 1 82 ? -3.484 -6.602 -11.234 1 98.31 82 GLY B C 1
ATOM 1400 O O . GLY B 1 82 ? -3.033 -7.746 -11.203 1 98.31 82 GLY B O 1
ATOM 1401 N N . LEU B 1 83 ? -4.176 -6.105 -10.297 1 98.81 83 LEU B N 1
ATOM 1402 C CA . LEU B 1 83 ? -4.504 -6.875 -9.102 1 98.81 83 LEU B CA 1
ATOM 1403 C C . LEU B 1 83 ? -5.332 -8.102 -9.453 1 98.81 83 LEU B C 1
ATOM 1405 O O . LEU B 1 83 ? -5.031 -9.211 -9 1 98.81 83 LEU B O 1
ATOM 1409 N N . ARG B 1 84 ? -6.281 -7.906 -10.289 1 98.38 84 ARG B N 1
ATOM 1410 C CA . ARG B 1 84 ? -7.121 -9.016 -10.719 1 98.38 84 ARG B CA 1
ATOM 1411 C C . ARG B 1 84 ? -6.293 -10.094 -11.414 1 98.38 84 ARG B C 1
ATOM 1413 O O . ARG B 1 84 ? -6.48 -11.281 -11.164 1 98.38 84 ARG B O 1
ATOM 1420 N N . SER B 1 85 ? -5.477 -9.672 -12.281 1 98.44 85 SER B N 1
ATOM 1421 C CA . SER B 1 85 ? -4.609 -10.602 -13 1 98.44 85 SER B CA 1
ATOM 1422 C C . SER B 1 85 ? -3.764 -11.43 -12.031 1 98.44 85 SER B C 1
ATOM 1424 O O . SER B 1 85 ? -3.604 -12.633 -12.219 1 98.44 85 SER B O 1
ATOM 1426 N N . LEU B 1 86 ? -3.266 -10.797 -11.055 1 98.56 86 LEU B N 1
ATOM 1427 C CA . LEU B 1 86 ? -2.455 -11.492 -10.062 1 98.56 86 LEU B CA 1
ATOM 1428 C C . LEU B 1 86 ? -3.301 -12.477 -9.266 1 98.56 86 LEU B C 1
ATOM 1430 O O . LEU B 1 86 ? -2.857 -13.594 -8.984 1 98.56 86 LEU B O 1
ATOM 1434 N N . GLN B 1 87 ? -4.504 -12.047 -8.898 1 98.81 87 GLN B N 1
ATOM 1435 C CA . GLN B 1 87 ? -5.398 -12.938 -8.164 1 98.81 87 GLN B CA 1
ATOM 1436 C C . GLN B 1 87 ? -5.734 -14.18 -8.977 1 98.81 87 GLN B C 1
ATOM 1438 O O . GLN B 1 87 ? -5.746 -15.289 -8.453 1 98.81 87 GLN B O 1
ATOM 1443 N N . LEU B 1 88 ? -5.957 -13.953 -10.227 1 98.19 88 LEU B N 1
ATOM 1444 C CA . LEU B 1 88 ? -6.23 -15.078 -11.109 1 98.19 88 LEU B CA 1
ATOM 1445 C C . LEU B 1 88 ? -5 -15.969 -11.258 1 98.19 88 LEU B C 1
ATOM 1447 O O . LEU B 1 88 ? -5.105 -17.203 -11.227 1 98.19 88 LEU B O 1
ATOM 1451 N N . ALA B 1 89 ? -3.855 -15.383 -11.484 1 97.31 89 ALA B N 1
ATOM 1452 C CA . ALA B 1 89 ? -2.609 -16.141 -11.602 1 97.31 89 ALA B CA 1
ATOM 1453 C C . ALA B 1 89 ? -2.359 -16.969 -10.352 1 97.31 89 ALA B C 1
ATOM 1455 O O . ALA B 1 89 ? -1.931 -18.125 -10.453 1 97.31 89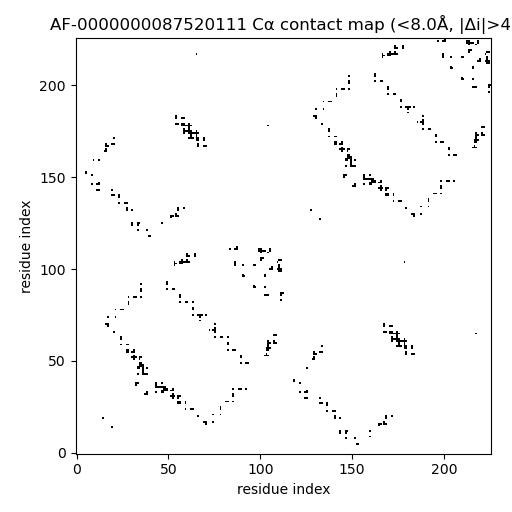 ALA B O 1
ATOM 1456 N N . PHE B 1 90 ? -2.57 -16.516 -9.203 1 98.25 90 PHE B N 1
ATOM 1457 C CA . PHE B 1 90 ? -2.434 -17.234 -7.949 1 98.25 90 PHE B CA 1
ATOM 1458 C C . PHE B 1 90 ? -3.352 -18.453 -7.926 1 98.25 90 PHE B C 1
ATOM 1460 O O . PHE B 1 90 ? -2.924 -19.547 -7.566 1 98.25 90 PHE B O 1
ATOM 1467 N N . ARG B 1 91 ? -4.59 -18.109 -8.258 1 97.81 91 ARG B N 1
ATOM 1468 C CA . ARG B 1 91 ? -5.562 -19.203 -8.281 1 97.81 91 ARG B CA 1
ATOM 1469 C C . ARG B 1 91 ? -5.113 -20.312 -9.219 1 97.81 91 ARG B C 1
ATOM 1471 O O . ARG B 1 91 ? -5.164 -21.5 -8.859 1 97.81 91 ARG B O 1
ATOM 1478 N N . GLU B 1 92 ? -4.641 -19.891 -10.359 1 96 92 GLU B N 1
ATOM 1479 C CA . GLU B 1 92 ? -4.203 -20.859 -11.359 1 96 92 GLU B CA 1
ATOM 1480 C C . GLU B 1 92 ? -2.977 -21.641 -10.883 1 96 92 GLU B C 1
ATOM 1482 O O . GLU B 1 92 ? -2.814 -22.812 -11.211 1 96 92 GLU B O 1
ATOM 1487 N N . ALA B 1 93 ? -2.201 -21.031 -10.148 1 95.56 93 ALA B N 1
ATOM 1488 C CA . ALA B 1 93 ? -0.952 -21.625 -9.68 1 95.56 93 ALA B CA 1
ATOM 1489 C C . ALA B 1 93 ? -1.186 -22.5 -8.445 1 95.56 93 ALA B C 1
ATOM 1491 O O . ALA B 1 93 ? -0.316 -23.281 -8.055 1 95.56 93 ALA B O 1
ATOM 1492 N N . SER B 1 94 ? -2.348 -22.328 -7.84 1 96.5 94 SER B N 1
ATOM 1493 C CA . SER B 1 94 ? -2.662 -23.062 -6.621 1 96.5 94 SER B CA 1
ATOM 1494 C C . SER B 1 94 ? -3.049 -24.516 -6.934 1 96.5 94 SER B C 1
ATOM 1496 O O . SER B 1 94 ? -3.836 -24.766 -7.848 1 96.5 94 SER B O 1
ATOM 1498 N N . ILE B 1 95 ? -2.412 -25.406 -6.262 1 95 95 ILE B N 1
ATOM 1499 C CA . ILE B 1 95 ? -2.76 -26.812 -6.434 1 95 95 ILE B CA 1
ATOM 1500 C C . ILE B 1 95 ? -4.203 -27.047 -5.992 1 95 95 ILE B C 1
ATOM 1502 O O . ILE B 1 95 ? -4.98 -27.703 -6.703 1 95 95 ILE B O 1
ATOM 1506 N N . ILE B 1 96 ? -4.531 -26.594 -4.852 1 96.12 96 ILE B N 1
ATOM 1507 C CA . ILE B 1 96 ? -5.898 -26.578 -4.336 1 96.12 96 ILE B CA 1
ATOM 1508 C C . ILE B 1 96 ? -6.395 -25.141 -4.211 1 96.12 96 ILE B C 1
ATOM 1510 O O . ILE B 1 96 ? -6.059 -24.453 -3.248 1 96.12 96 ILE B O 1
ATOM 1514 N N . PRO B 1 97 ? -7.156 -24.766 -5.109 1 94.62 97 PRO B N 1
ATOM 1515 C CA . PRO B 1 97 ? -7.605 -23.375 -5.109 1 94.62 97 PRO B CA 1
ATOM 1516 C C . PRO B 1 97 ? -8.453 -23.031 -3.891 1 94.62 97 PRO B C 1
ATOM 1518 O O . PRO B 1 97 ? -9.219 -23.875 -3.406 1 94.62 97 PRO B O 1
ATOM 1521 N N . ASP B 1 98 ? -8.297 -21.859 -3.443 1 96.94 98 ASP B N 1
ATOM 1522 C CA . ASP B 1 98 ? -9.148 -21.344 -2.377 1 96.94 98 ASP B CA 1
ATOM 1523 C C . ASP B 1 98 ? -10.609 -21.297 -2.812 1 96.94 98 ASP B C 1
ATOM 1525 O O . ASP B 1 98 ? -10.906 -21.172 -4 1 96.94 98 ASP B O 1
ATOM 1529 N N . ALA B 1 99 ? -11.453 -21.453 -1.84 1 97.25 99 ALA B N 1
ATOM 1530 C CA . ALA B 1 99 ? -12.867 -21.219 -2.146 1 97.25 99 ALA B CA 1
ATOM 1531 C C . ALA B 1 99 ? -13.094 -19.781 -2.625 1 97.25 99 ALA B C 1
ATOM 1533 O O . ALA B 1 99 ? -12.344 -18.875 -2.271 1 97.25 99 ALA B O 1
ATOM 1534 N N . PRO B 1 100 ? -14.195 -19.578 -3.48 1 96.25 100 PRO B N 1
ATOM 1535 C CA . PRO B 1 100 ? -14.523 -18.219 -3.898 1 96.25 100 PRO B CA 1
ATOM 1536 C C . PRO B 1 100 ? -14.664 -17.25 -2.719 1 96.25 100 PRO B C 1
ATOM 1538 O O . PRO B 1 100 ? -15.383 -17.562 -1.758 1 96.25 100 PRO B O 1
ATOM 1541 N N . GLY B 1 101 ? -13.961 -16.141 -2.836 1 97.31 101 GLY B N 1
ATOM 1542 C CA . GLY B 1 101 ? -14.039 -15.133 -1.783 1 97.31 101 GLY B CA 1
ATOM 1543 C C . GLY B 1 101 ? -12.992 -15.32 -0.704 1 97.31 101 GLY B C 1
ATOM 1544 O O . GLY B 1 101 ? -12.836 -14.469 0.171 1 97.31 101 GLY B O 1
ATOM 1545 N N . LYS B 1 102 ? -12.227 -16.359 -0.803 1 97.94 102 LYS B N 1
ATOM 1546 C CA . LYS B 1 102 ? -11.273 -16.672 0.259 1 97.94 102 LYS B CA 1
ATOM 1547 C C . LYS B 1 102 ? -9.836 -16.578 -0.244 1 97.94 102 LYS B C 1
ATOM 1549 O O . LYS B 1 102 ? -8.891 -16.766 0.527 1 97.94 102 LYS B O 1
ATOM 1554 N N . GLY B 1 103 ? -9.711 -16.281 -1.526 1 98.19 103 GLY B N 1
ATOM 1555 C CA . GLY B 1 103 ? -8.383 -16.078 -2.086 1 98.19 103 GLY B CA 1
ATOM 1556 C C . GLY B 1 103 ? -7.715 -14.805 -1.611 1 98.19 103 GLY B C 1
ATOM 1557 O O . GLY B 1 103 ? -8.352 -13.961 -0.972 1 98.19 103 GLY B O 1
ATOM 1558 N N . PRO B 1 104 ? -6.473 -14.719 -1.871 1 98.56 104 PRO B N 1
ATOM 1559 C CA . PRO B 1 104 ? -5.77 -13.523 -1.412 1 98.56 104 PRO B CA 1
ATOM 1560 C C . PRO B 1 104 ? -6.402 -12.234 -1.929 1 98.56 104 PRO B C 1
ATOM 1562 O O . PRO B 1 104 ? -6.613 -12.086 -3.135 1 98.56 104 PRO B O 1
ATOM 1565 N N . GLY B 1 105 ? -6.676 -11.391 -0.977 1 98.75 105 GLY B N 1
ATOM 1566 C CA . GLY B 1 105 ? -7.203 -10.07 -1.298 1 98.75 105 GLY B CA 1
ATOM 1567 C C . GLY B 1 105 ? -8.695 -10.078 -1.566 1 98.75 105 GLY B C 1
ATOM 1568 O O . GLY B 1 105 ? -9.32 -9.016 -1.646 1 98.75 105 GLY B O 1
ATOM 1569 N N . GLU B 1 106 ? -9.328 -11.242 -1.672 1 98.69 106 GLU B N 1
ATOM 1570 C CA . GLU B 1 106 ? -10.719 -11.297 -2.105 1 98.69 106 GLU B CA 1
ATOM 1571 C C . GLU B 1 106 ? -11.656 -10.781 -1.021 1 98.69 106 GLU B C 1
ATOM 1573 O O . GLU B 1 106 ? -12.805 -10.43 -1.301 1 98.69 106 GLU B O 1
ATOM 1578 N N . LYS B 1 107 ? -11.172 -10.695 0.2 1 97.62 107 LYS B N 1
ATOM 1579 C CA . LYS B 1 107 ? -11.93 -10.016 1.244 1 97.62 107 LYS B CA 1
ATOM 1580 C C . LYS B 1 107 ? -12.195 -8.562 0.866 1 97.62 107 LYS B C 1
ATOM 1582 O O . LYS B 1 107 ? -13.195 -7.977 1.293 1 97.62 107 LYS B O 1
ATOM 1587 N N . PHE B 1 108 ? -11.391 -8 0.053 1 97.81 108 PHE B N 1
ATOM 1588 C CA . PHE B 1 108 ? -11.469 -6.586 -0.298 1 97.81 108 PHE B CA 1
ATOM 1589 C C . PHE B 1 108 ? -12.062 -6.406 -1.69 1 97.81 108 PHE B C 1
ATOM 1591 O O . PHE B 1 108 ? -12.781 -5.441 -1.943 1 97.81 108 PHE B O 1
ATOM 1598 N N . THR B 1 109 ? -11.797 -7.34 -2.588 1 97.88 109 THR B N 1
ATOM 1599 C CA . THR B 1 109 ? -12.164 -7.129 -3.982 1 97.88 109 THR B CA 1
ATOM 1600 C C . THR B 1 109 ? -13.398 -7.949 -4.344 1 97.88 109 THR B C 1
ATOM 1602 O O . THR B 1 109 ? -14.016 -7.734 -5.391 1 97.88 109 THR B O 1
ATOM 1605 N N . GLY B 1 110 ? -13.766 -8.812 -3.373 1 97.5 110 GLY B N 1
ATOM 1606 C CA . GLY B 1 110 ? -14.734 -9.82 -3.75 1 97.5 110 GLY B CA 1
ATOM 1607 C C . GLY B 1 110 ? -14.133 -10.945 -4.574 1 97.5 110 GLY B C 1
ATOM 1608 O O . GLY B 1 110 ? -12.953 -10.898 -4.934 1 97.5 110 GLY B O 1
ATOM 1609 N N . PRO B 1 111 ? -14.945 -11.977 -4.785 1 97.06 111 PRO B N 1
ATOM 1610 C CA . PRO B 1 111 ? -14.438 -13.109 -5.562 1 97.06 111 PRO B CA 1
ATOM 1611 C C . PRO B 1 111 ? -13.977 -12.711 -6.961 1 97.06 111 PRO B C 1
ATOM 1613 O O . PRO B 1 111 ? -14.562 -11.82 -7.578 1 97.06 111 PRO B O 1
ATOM 1616 N N . VAL B 1 112 ? -12.969 -13.375 -7.359 1 94.5 112 VAL B N 1
ATOM 1617 C CA . VAL B 1 112 ? -12.422 -13.133 -8.688 1 94.5 112 VAL B CA 1
ATOM 1618 C C . VAL B 1 112 ? -12.625 -14.367 -9.57 1 94.5 112 VAL B C 1
ATOM 1620 O O . VAL B 1 112 ? -12.469 -15.5 -9.102 1 94.5 112 VAL B O 1
ATOM 1623 N N . SER B 1 113 ? -13.305 -14.297 -10.602 1 84.31 113 SER B N 1
ATOM 1624 C CA . SER B 1 113 ? -13.562 -15.398 -11.523 1 84.31 113 SER B CA 1
ATOM 1625 C C . SER B 1 113 ? -13.242 -15 -12.961 1 84.31 113 SER B C 1
ATOM 1627 O O . SER B 1 113 ? -13.25 -13.812 -13.297 1 84.31 113 SER B O 1
#

Solvent-accessible surface area (backbone atoms only — not comparable to full-atom values): 11717 Å² total; per-residue (Å²): 108,69,62,58,53,48,49,52,52,52,54,48,60,69,52,55,44,55,57,55,54,50,49,45,49,50,52,41,49,53,47,25,37,30,17,52,33,63,37,82,67,92,56,12,72,77,44,41,35,62,72,46,18,37,40,29,40,18,16,40,32,20,24,50,64,44,28,31,84,62,46,42,65,85,60,27,49,61,53,52,52,51,51,49,52,49,45,49,45,42,46,69,65,36,91,73,56,62,57,89,41,63,38,56,25,12,83,69,72,40,61,83,130,108,68,63,58,54,48,48,53,51,52,53,48,62,69,52,55,45,55,57,54,53,51,50,45,48,51,52,39,49,54,47,24,35,29,18,51,32,64,37,83,65,92,56,12,72,78,44,40,35,62,73,46,18,37,40,29,40,18,18,42,31,21,24,50,63,43,27,29,84,62,46,42,64,86,59,28,48,63,54,53,52,51,51,48,51,50,46,50,46,42,45,68,65,36,90,73,57,61,58,90,42,64,39,56,23,14,82,68,72,41,60,82,130

InterPro domains:
  IPR014995 Protein of unknown function DUF1844 [PF08899] (20-92)